Protein AF-0000000074520013 (afdb_homodimer)

pLDDT: mean 90.18, std 9.78, range [53.97, 98.38]

Sequence (252 aa):
MEDANRTVEGFNPLCGDRITLYVKIDDAGVIRDVSFQGSGCAISTASASLMTEIVRNMHESEAHALFETFHRIATGKDDAVNLEELGKLAVLAGVRAYPARVKCATLAWHSLEAALENQETTVTTEMEDANRTVEGFNPLCGDRITLYVKIDDAGVIRDVSFQGSGCAISTASASLMTEIVRNMHESEAHALFETFHRIATGKDDAVNLEELGKLAVLAGVRAYPARVKCATLAWHSLEAALE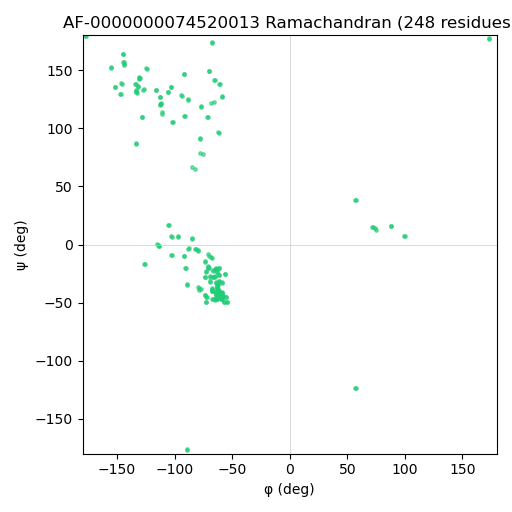NQETTVTTE

InterPro domains:
  IPR002871 NIF system FeS cluster assembly, NifU, N-terminal [PF01592] (2-104)
  IPR002871 NIF system FeS cluster assembly, NifU, N-terminal [PTHR10093] (10-121)
  IPR002871 NIF system FeS cluster assembly, NifU, N-terminal [cd06664] (1-115)

Radius of gyration: 18.59 Å; Cα contacts (8 Å, |Δi|>4): 514; chains: 2; bounding box: 35×60×43 Å

Structure (mmCIF, N/CA/C/O backbone):
data_AF-0000000074520013-model_v1
#
loop_
_entity.id
_entity.type
_entity.pdbx_description
1 polymer 'NifU family protein'
#
loop_
_atom_site.group_PDB
_atom_site.id
_atom_site.type_symbol
_atom_site.label_atom_id
_atom_site.label_alt_id
_atom_site.label_comp_id
_atom_site.label_asym_id
_atom_site.label_entity_id
_atom_site.label_seq_id
_atom_site.pdbx_PDB_ins_code
_atom_site.Cartn_x
_atom_site.Cartn_y
_atom_site.Cartn_z
_atom_site.occupancy
_atom_site.B_iso_or_equiv
_atom_site.auth_seq_id
_atom_site.auth_comp_id
_atom_site.auth_asym_id
_atom_site.auth_atom_id
_atom_site.pdbx_PDB_model_num
ATOM 1 N N . MET A 1 1 ? 10.148 -19.016 7.367 1 84.56 1 MET A N 1
ATOM 2 C CA . MET A 1 1 ? 9.391 -20.156 6.871 1 84.56 1 MET A CA 1
ATOM 3 C C . MET A 1 1 ? 10.305 -21.359 6.652 1 84.56 1 MET A C 1
ATOM 5 O O . MET A 1 1 ? 10.969 -21.469 5.617 1 84.56 1 MET A O 1
ATOM 9 N N . GLU A 1 2 ? 10.352 -22.172 7.547 1 86.94 2 GLU A N 1
ATOM 10 C CA . GLU A 1 2 ? 11.312 -23.281 7.559 1 86.94 2 GLU A CA 1
ATOM 11 C C . GLU A 1 2 ? 10.945 -24.344 6.527 1 86.94 2 GLU A C 1
ATOM 13 O O . GLU A 1 2 ? 11.82 -25.031 6.012 1 86.94 2 GLU A O 1
ATOM 18 N N . ASP A 1 3 ? 9.805 -24.516 6.062 1 93 3 ASP A N 1
ATOM 19 C CA . ASP A 1 3 ? 9.375 -25.594 5.18 1 93 3 ASP A CA 1
ATOM 20 C C . ASP A 1 3 ? 9.195 -25.094 3.748 1 93 3 ASP A C 1
ATOM 22 O O . ASP A 1 3 ? 8.578 -25.766 2.924 1 93 3 ASP A O 1
ATOM 26 N N . ALA A 1 4 ? 9.75 -23.953 3.461 1 94.31 4 ALA A N 1
ATOM 27 C CA . ALA A 1 4 ? 9.703 -23.469 2.088 1 94.31 4 ALA A CA 1
ATOM 28 C C . ALA A 1 4 ? 10.5 -24.375 1.153 1 94.31 4 ALA A C 1
ATOM 30 O O . ALA A 1 4 ? 11.57 -24.859 1.511 1 94.31 4 ALA A O 1
ATOM 31 N N . ASN A 1 5 ? 9.984 -24.594 -0.095 1 96.12 5 ASN A N 1
ATOM 32 C CA . ASN A 1 5 ? 10.742 -25.391 -1.052 1 96.12 5 ASN A CA 1
ATOM 33 C C . ASN A 1 5 ? 11.211 -24.562 -2.234 1 96.12 5 ASN A C 1
ATOM 35 O O . ASN A 1 5 ? 11.875 -25.062 -3.139 1 96.12 5 ASN A O 1
ATOM 39 N N . ARG A 1 6 ? 10.859 -23.312 -2.248 1 95.25 6 ARG A N 1
ATOM 40 C CA . ARG A 1 6 ? 11.367 -22.328 -3.193 1 95.25 6 ARG A CA 1
ATOM 41 C C . ARG A 1 6 ? 11.773 -21.047 -2.479 1 95.25 6 ARG A C 1
ATOM 43 O O . ARG A 1 6 ? 11.078 -20.578 -1.57 1 95.25 6 ARG A O 1
ATOM 50 N N . THR A 1 7 ? 12.945 -20.562 -2.816 1 95.31 7 THR A N 1
ATOM 51 C CA . THR A 1 7 ? 13.414 -19.281 -2.295 1 95.31 7 THR A CA 1
ATOM 52 C C . THR A 1 7 ? 13.992 -18.422 -3.416 1 95.31 7 THR A C 1
ATOM 54 O O . THR A 1 7 ? 14.789 -18.906 -4.227 1 95.31 7 THR A O 1
ATOM 57 N N . VAL A 1 8 ? 13.539 -17.203 -3.443 1 96 8 VAL A N 1
ATOM 58 C CA . VAL A 1 8 ? 13.977 -16.281 -4.492 1 96 8 VAL A CA 1
ATOM 59 C C . VAL A 1 8 ? 14.344 -14.938 -3.877 1 96 8 VAL A C 1
ATOM 61 O O . VAL A 1 8 ? 13.648 -14.438 -2.988 1 96 8 VAL A O 1
ATOM 64 N N . GLU A 1 9 ? 15.43 -14.375 -4.344 1 95.62 9 GLU A N 1
ATOM 65 C CA . GLU A 1 9 ? 15.805 -13.008 -3.988 1 95.62 9 GLU A CA 1
ATOM 66 C C . GLU A 1 9 ? 15.492 -12.039 -5.121 1 95.62 9 GLU A C 1
ATOM 68 O O . GLU A 1 9 ? 15.695 -12.352 -6.293 1 95.62 9 GLU A O 1
ATOM 73 N N . GLY A 1 10 ? 14.922 -10.938 -4.715 1 95.75 10 GLY A N 1
ATOM 74 C CA . GLY A 1 10 ? 14.617 -9.875 -5.66 1 95.75 10 GLY A CA 1
ATOM 75 C C . GLY A 1 10 ? 15.227 -8.539 -5.27 1 95.75 10 GLY A C 1
ATOM 76 O O . GLY A 1 10 ? 15.422 -8.266 -4.086 1 95.75 10 GLY A O 1
ATOM 77 N N . PHE A 1 11 ? 15.492 -7.793 -6.316 1 96.31 11 PHE A N 1
ATOM 78 C CA . PHE A 1 11 ? 16.109 -6.488 -6.117 1 96.31 11 PHE A CA 1
ATOM 79 C C . PHE A 1 11 ? 15.617 -5.492 -7.164 1 96.31 11 PHE A C 1
ATOM 81 O O . PHE A 1 11 ? 15.508 -5.832 -8.344 1 96.31 11 PHE A O 1
ATOM 88 N N . ASN A 1 12 ? 15.164 -4.309 -6.719 1 95.06 12 ASN A N 1
ATOM 89 C CA . ASN A 1 12 ? 14.828 -3.182 -7.582 1 95.06 12 ASN A CA 1
ATOM 90 C C . ASN A 1 12 ? 15.938 -2.129 -7.582 1 95.06 12 ASN A C 1
ATOM 92 O O . ASN A 1 12 ? 16.062 -1.355 -6.629 1 95.06 12 ASN A O 1
ATOM 96 N N . PRO A 1 13 ? 16.672 -2.064 -8.594 1 92.25 13 PRO A N 1
ATOM 97 C CA . PRO A 1 13 ? 17.812 -1.141 -8.594 1 92.25 13 PRO A CA 1
ATOM 98 C C . PRO A 1 13 ? 17.375 0.324 -8.633 1 92.25 13 PRO A C 1
ATOM 100 O O . PRO A 1 13 ? 18.141 1.207 -8.234 1 92.25 13 PRO A O 1
ATOM 103 N N . LEU A 1 14 ? 16.266 0.615 -9.172 1 89.31 14 LEU A N 1
ATOM 104 C CA . LEU A 1 14 ? 15.789 1.987 -9.297 1 89.31 14 LEU A CA 1
ATOM 105 C C . LEU A 1 14 ? 15.57 2.619 -7.93 1 89.31 14 LEU A C 1
ATOM 107 O O . LEU A 1 14 ? 15.906 3.787 -7.719 1 89.31 14 LEU A O 1
ATOM 111 N N . CYS A 1 15 ? 15.133 1.946 -6.992 1 89.94 15 CYS A N 1
ATOM 112 C CA . CYS A 1 15 ? 14.781 2.555 -5.715 1 89.94 15 CYS A CA 1
ATOM 113 C C . CYS A 1 15 ? 15.492 1.854 -4.562 1 89.94 15 CYS A C 1
ATOM 115 O O . CYS A 1 15 ? 15.531 2.371 -3.443 1 89.94 15 CYS A O 1
ATOM 117 N N . GLY A 1 16 ? 16.016 0.654 -4.812 1 93 16 GLY A N 1
ATOM 118 C CA . GLY A 1 16 ? 16.797 -0.024 -3.789 1 93 16 GLY A CA 1
ATOM 119 C C . GLY A 1 16 ? 16 -1.076 -3.037 1 93 16 GLY A C 1
ATOM 120 O O . GLY A 1 16 ? 16.516 -1.691 -2.098 1 93 16 GLY A O 1
ATOM 121 N N . ASP A 1 17 ? 14.797 -1.414 -3.387 1 95.88 17 ASP A N 1
ATOM 122 C CA . ASP A 1 17 ? 14 -2.449 -2.738 1 95.88 17 ASP A CA 1
ATOM 123 C C . ASP A 1 17 ? 14.688 -3.811 -2.834 1 95.88 17 ASP A C 1
ATOM 125 O O . ASP A 1 17 ? 15.25 -4.156 -3.875 1 95.88 17 ASP A O 1
ATOM 129 N N . ARG A 1 18 ? 14.617 -4.48 -1.725 1 97.06 18 ARG A N 1
ATOM 130 C CA . ARG A 1 18 ? 15.094 -5.859 -1.662 1 97.06 18 ARG A CA 1
ATOM 131 C C . ARG A 1 18 ? 14.047 -6.766 -1.016 1 97.06 18 ARG A C 1
ATOM 133 O O . ARG A 1 18 ? 13.398 -6.375 -0.045 1 97.06 18 ARG A O 1
ATOM 140 N N . ILE A 1 19 ? 13.969 -8 -1.553 1 96.94 19 ILE A N 1
ATOM 141 C CA . ILE A 1 19 ? 13.016 -8.945 -0.992 1 96.94 19 ILE A CA 1
ATOM 142 C C . ILE A 1 19 ? 13.586 -10.359 -1.069 1 96.94 19 ILE A C 1
ATOM 144 O O . ILE A 1 19 ? 14.297 -10.703 -2.016 1 96.94 19 ILE A O 1
ATOM 148 N N . THR A 1 20 ? 13.391 -11.055 -0.065 1 96.94 20 THR A N 1
ATOM 149 C CA . THR A 1 20 ? 13.539 -12.5 -0.11 1 96.94 20 THR A CA 1
ATOM 150 C C . THR A 1 20 ? 12.188 -13.188 0.047 1 96.94 20 THR A C 1
ATOM 152 O O . THR A 1 20 ? 11.5 -13.008 1.058 1 96.94 20 THR A O 1
ATOM 155 N N . LEU A 1 21 ? 11.852 -13.961 -0.941 1 97.19 21 LEU A N 1
ATOM 156 C CA . LEU A 1 21 ? 10.562 -14.656 -0.952 1 97.19 21 LEU A CA 1
ATOM 157 C C . LEU A 1 21 ? 10.742 -16.141 -0.645 1 97.19 21 LEU A C 1
ATOM 159 O O . LEU A 1 21 ? 11.641 -16.781 -1.185 1 97.19 21 LEU A O 1
ATOM 163 N N . TYR A 1 22 ? 9.938 -16.594 0.27 1 97.19 22 TYR A N 1
ATOM 164 C CA . TYR A 1 22 ? 9.859 -18.016 0.613 1 97.19 22 TYR A CA 1
ATOM 165 C C . TYR A 1 22 ? 8.516 -18.609 0.21 1 97.19 22 TYR A C 1
ATOM 167 O O . TYR A 1 22 ? 7.461 -18.078 0.596 1 97.19 22 TYR A O 1
ATOM 175 N N . VAL A 1 23 ? 8.562 -19.719 -0.563 1 97.69 23 VAL A N 1
ATOM 176 C CA . VAL A 1 23 ? 7.324 -20.281 -1.069 1 97.69 23 VAL A CA 1
ATOM 177 C C . VAL A 1 23 ? 7.305 -21.797 -0.808 1 97.69 23 VAL A C 1
ATOM 179 O O . VAL A 1 23 ? 8.32 -22.469 -0.985 1 97.69 23 VAL A O 1
ATOM 182 N N . LYS A 1 24 ? 6.211 -22.203 -0.359 1 97.94 24 LYS A N 1
ATOM 183 C CA . LYS A 1 24 ? 5.941 -23.641 -0.26 1 97.94 24 LYS A CA 1
ATOM 184 C C . LYS A 1 24 ? 4.871 -24.062 -1.262 1 97.94 24 LYS A C 1
ATOM 186 O O . LYS A 1 24 ? 3.707 -23.688 -1.138 1 97.94 24 LYS A O 1
ATOM 191 N N . ILE A 1 25 ? 5.273 -24.859 -2.217 1 97 25 ILE A N 1
ATOM 192 C CA . ILE A 1 25 ? 4.359 -25.375 -3.232 1 97 25 ILE A CA 1
ATOM 193 C C . ILE A 1 25 ? 4.262 -26.906 -3.117 1 97 25 ILE A C 1
ATOM 195 O O . ILE A 1 25 ? 5.281 -27.578 -2.99 1 97 25 ILE A O 1
ATOM 199 N N . ASP A 1 26 ? 3.055 -27.406 -3.146 1 97.25 26 ASP A N 1
ATOM 200 C CA . ASP A 1 26 ? 2.916 -28.859 -3.025 1 97.25 26 ASP A CA 1
ATOM 201 C C . ASP A 1 26 ? 2.961 -29.531 -4.395 1 97.25 26 ASP A C 1
ATOM 203 O O . ASP A 1 26 ? 3.127 -28.859 -5.418 1 97.25 26 ASP A O 1
ATOM 207 N N . ASP A 1 27 ? 2.779 -30.828 -4.402 1 96.31 27 ASP A N 1
ATOM 208 C CA . ASP A 1 27 ? 2.967 -31.609 -5.621 1 96.31 27 ASP A CA 1
ATOM 209 C C . ASP A 1 27 ? 1.85 -31.344 -6.625 1 96.31 27 ASP A C 1
ATOM 211 O O . ASP A 1 27 ? 2.016 -31.578 -7.824 1 96.31 27 ASP A O 1
ATOM 215 N N . ALA A 1 28 ? 0.726 -30.797 -6.141 1 97.56 28 ALA A N 1
ATOM 216 C CA . ALA A 1 28 ? -0.411 -30.516 -7.012 1 97.56 28 ALA A CA 1
ATOM 217 C C . ALA A 1 28 ? -0.297 -29.125 -7.625 1 97.56 28 ALA A C 1
ATOM 219 O O . ALA A 1 28 ? -1.145 -28.719 -8.422 1 97.56 28 ALA A O 1
ATOM 220 N N . GLY A 1 29 ? 0.761 -28.359 -7.227 1 97.19 29 GLY A N 1
ATOM 221 C CA . GLY A 1 29 ? 0.96 -27.031 -7.766 1 97.19 29 GLY A CA 1
ATOM 222 C C . GLY A 1 29 ? 0.233 -25.953 -6.98 1 97.19 29 GLY A C 1
ATOM 223 O O . GLY A 1 29 ? 0.042 -24.844 -7.473 1 97.19 29 GLY A O 1
ATOM 224 N N . VAL A 1 30 ? -0.162 -26.375 -5.766 1 98.38 30 VAL A N 1
ATOM 225 C CA . VAL A 1 30 ? -0.865 -25.406 -4.918 1 98.38 30 VAL A CA 1
ATOM 226 C C . VAL A 1 30 ? 0.129 -24.719 -3.996 1 98.38 30 VAL A C 1
ATOM 228 O O . VAL A 1 30 ? 0.945 -25.375 -3.342 1 98.38 30 VAL A O 1
ATOM 231 N N . ILE A 1 31 ? 0.091 -23.391 -3.996 1 98.31 31 ILE A N 1
ATOM 232 C CA . ILE A 1 31 ? 0.887 -22.594 -3.062 1 98.31 31 ILE A CA 1
ATOM 233 C C . ILE A 1 31 ? 0.309 -22.719 -1.655 1 98.31 31 ILE A C 1
ATOM 235 O O . ILE A 1 31 ? -0.735 -22.141 -1.353 1 98.31 31 ILE A O 1
ATOM 239 N N . ARG A 1 32 ? 1.009 -23.375 -0.831 1 98.25 32 ARG A N 1
ATOM 240 C CA . ARG A 1 32 ? 0.471 -23.672 0.496 1 98.25 32 ARG A CA 1
ATOM 241 C C . ARG A 1 32 ? 0.808 -22.547 1.476 1 98.25 32 ARG A C 1
ATOM 243 O O . ARG A 1 32 ? 0.038 -22.266 2.398 1 98.25 32 ARG A O 1
ATOM 250 N N . ASP A 1 33 ? 1.94 -22.016 1.249 1 97.75 33 ASP A N 1
ATOM 251 C CA . ASP A 1 33 ? 2.381 -20.922 2.1 1 97.75 33 ASP A CA 1
ATOM 252 C C . ASP A 1 33 ? 3.389 -20.031 1.372 1 97.75 33 ASP A C 1
ATOM 254 O O . ASP A 1 33 ? 4.07 -20.484 0.45 1 97.75 33 ASP A O 1
ATOM 258 N N . VAL A 1 34 ? 3.414 -18.828 1.758 1 97.94 34 VAL A N 1
ATOM 259 C CA . VAL A 1 34 ? 4.32 -17.828 1.191 1 97.94 34 VAL A CA 1
ATOM 260 C C . VAL A 1 34 ? 4.633 -16.766 2.234 1 97.94 34 VAL A C 1
ATOM 262 O O . VAL A 1 34 ? 3.748 -16.344 2.98 1 97.94 34 VAL A O 1
ATOM 265 N N . SER A 1 35 ? 5.816 -16.391 2.352 1 97.56 35 SER A N 1
ATOM 266 C CA . SER A 1 35 ? 6.25 -15.305 3.229 1 97.56 35 SER A CA 1
ATOM 267 C C . SER A 1 35 ? 7.398 -14.516 2.611 1 97.56 35 SER A C 1
ATOM 269 O O . SER A 1 35 ? 7.973 -14.938 1.602 1 97.56 35 SER A O 1
ATOM 271 N N . PHE A 1 36 ? 7.602 -13.328 3.211 1 97.06 36 PHE A N 1
ATOM 272 C CA . PHE A 1 36 ? 8.703 -12.539 2.678 1 97.06 36 PHE A CA 1
ATOM 273 C C . PHE A 1 36 ? 9.422 -11.789 3.793 1 97.06 36 PHE A C 1
ATOM 275 O O . PHE A 1 36 ? 8.875 -11.609 4.883 1 97.06 36 PHE A O 1
ATOM 282 N N . GLN A 1 37 ? 10.703 -11.508 3.455 1 96 37 GLN A N 1
ATOM 283 C CA . GLN A 1 37 ? 11.539 -10.578 4.203 1 96 37 GLN A CA 1
ATOM 284 C C . GLN A 1 37 ? 12.219 -9.57 3.271 1 96 37 GLN A C 1
ATOM 286 O O . GLN A 1 37 ? 12.594 -9.914 2.148 1 96 37 GLN A O 1
ATOM 291 N N . GLY A 1 38 ? 12.297 -8.367 3.771 1 92.44 38 GLY A N 1
ATOM 292 C CA . GLY A 1 38 ? 12.969 -7.418 2.902 1 92.44 38 GLY A CA 1
ATOM 293 C C . GLY A 1 38 ? 12.906 -5.992 3.416 1 92.44 38 GLY A C 1
ATOM 294 O O . GLY A 1 38 ? 12.469 -5.754 4.543 1 92.44 38 GLY A O 1
ATOM 295 N N . SER A 1 39 ? 13.562 -5.219 2.629 1 91.69 39 SER A N 1
ATOM 296 C CA . SER A 1 39 ? 13.555 -3.775 2.857 1 91.69 39 SER A CA 1
ATOM 297 C C . SER A 1 39 ? 13.164 -3.02 1.594 1 91.69 39 SER A C 1
ATOM 299 O O . SER A 1 39 ? 13.539 -3.408 0.487 1 91.69 39 SER A O 1
ATOM 301 N N . GLY A 1 40 ? 12.273 -2.092 1.766 1 90.44 40 GLY A N 1
ATOM 302 C CA . GLY A 1 40 ? 11.844 -1.295 0.627 1 90.44 40 GLY A CA 1
ATOM 303 C C . GLY A 1 40 ? 10.859 -0.204 1.002 1 90.44 40 GLY A C 1
ATOM 304 O O . GLY A 1 40 ? 10.547 -0.021 2.18 1 90.44 40 GLY A O 1
ATOM 305 N N . CYS A 1 41 ? 10.5 0.491 0.018 1 90.69 41 CYS A N 1
ATOM 306 C CA . CYS A 1 41 ? 9.531 1.56 0.24 1 90.69 41 CYS A CA 1
ATOM 307 C C . CYS A 1 41 ? 8.172 0.992 0.625 1 90.69 41 CYS A C 1
ATOM 309 O O . CYS A 1 41 ? 7.977 -0.225 0.625 1 90.69 41 CYS A O 1
ATOM 311 N N . ALA A 1 42 ? 7.223 1.813 0.978 1 91.62 42 ALA A N 1
ATOM 312 C CA . ALA A 1 42 ? 5.902 1.422 1.462 1 91.62 42 ALA A CA 1
ATOM 313 C C . ALA A 1 42 ? 5.137 0.644 0.396 1 91.62 42 ALA A C 1
ATOM 315 O O . ALA A 1 42 ? 4.418 -0.31 0.709 1 91.62 42 ALA A O 1
ATOM 316 N N . ILE A 1 43 ? 5.344 0.965 -0.85 1 93.12 43 ILE A N 1
ATOM 317 C CA . ILE A 1 43 ? 4.602 0.349 -1.945 1 93.12 43 ILE A CA 1
ATOM 318 C C . ILE A 1 43 ? 5.074 -1.09 -2.141 1 93.12 43 ILE A C 1
ATOM 320 O O . ILE A 1 43 ? 4.258 -2.01 -2.229 1 93.12 43 ILE A O 1
ATOM 324 N N . SER A 1 44 ? 6.391 -1.255 -2.223 1 95.25 44 SER A N 1
ATOM 325 C CA . SER A 1 44 ? 6.938 -2.596 -2.402 1 95.25 44 SER A CA 1
ATOM 326 C C . SER A 1 44 ? 6.52 -3.52 -1.261 1 95.25 44 SER A C 1
ATOM 328 O O . SER A 1 44 ? 6.125 -4.664 -1.493 1 95.25 44 SER A O 1
ATOM 330 N N . THR A 1 45 ? 6.547 -3.006 -0.058 1 94.94 45 THR A N 1
ATOM 331 C CA . THR A 1 45 ? 6.184 -3.795 1.115 1 94.94 45 THR A CA 1
ATOM 332 C C . THR A 1 45 ? 4.703 -4.152 1.091 1 94.94 45 THR A C 1
ATOM 334 O O . THR A 1 45 ? 4.332 -5.301 1.345 1 94.94 45 THR A O 1
ATOM 337 N N . ALA A 1 46 ? 3.912 -3.172 0.814 1 94.06 46 ALA A N 1
ATOM 338 C CA . ALA A 1 46 ? 2.473 -3.412 0.745 1 94.06 46 ALA A CA 1
ATOM 339 C C . ALA A 1 46 ? 2.139 -4.434 -0.337 1 94.06 46 ALA A C 1
ATOM 341 O O . ALA A 1 46 ? 1.332 -5.34 -0.115 1 94.06 46 ALA A O 1
ATOM 342 N N . SER A 1 47 ? 2.75 -4.293 -1.49 1 95.81 47 SER A N 1
ATOM 343 C CA . SER A 1 47 ? 2.523 -5.215 -2.598 1 95.81 47 SER A CA 1
ATOM 344 C C . SER A 1 47 ? 2.893 -6.645 -2.209 1 95.81 47 SER A C 1
ATOM 346 O O . SER A 1 47 ? 2.129 -7.578 -2.459 1 95.81 47 SER A O 1
ATOM 348 N N . ALA A 1 48 ? 4.008 -6.785 -1.575 1 96.81 48 ALA A N 1
ATOM 349 C CA . ALA A 1 48 ? 4.449 -8.102 -1.128 1 96.81 48 ALA A CA 1
ATOM 350 C C . ALA A 1 48 ? 3.469 -8.695 -0.122 1 96.81 48 ALA A C 1
ATOM 352 O O . ALA A 1 48 ? 3.119 -9.875 -0.211 1 96.81 48 ALA A O 1
ATOM 353 N N . SER A 1 49 ? 3.041 -7.855 0.769 1 95.94 49 SER A N 1
ATOM 354 C CA . SER A 1 49 ? 2.102 -8.312 1.787 1 95.94 49 SER A CA 1
ATOM 355 C C . SER A 1 49 ? 0.791 -8.773 1.161 1 95.94 49 SER A C 1
ATOM 357 O O . SER A 1 49 ? 0.293 -9.859 1.48 1 95.94 49 SER A O 1
ATOM 359 N N . LEU A 1 50 ? 0.264 -8.008 0.286 1 94.56 50 LEU A N 1
ATOM 360 C CA . LEU A 1 50 ? -0.977 -8.375 -0.388 1 94.56 50 LEU A CA 1
ATOM 361 C C . LEU A 1 50 ? -0.792 -9.641 -1.216 1 94.56 50 LEU A C 1
ATOM 363 O O . LEU A 1 50 ? -1.647 -10.531 -1.197 1 94.56 50 LEU A O 1
ATOM 367 N N . MET A 1 51 ? 0.276 -9.703 -1.887 1 96.81 51 MET A N 1
ATOM 368 C CA . MET A 1 51 ? 0.561 -10.867 -2.715 1 96.81 51 MET A CA 1
ATOM 369 C C . MET A 1 51 ? 0.547 -12.148 -1.879 1 96.81 51 MET A C 1
ATOM 371 O O . MET A 1 51 ? -0.118 -13.117 -2.236 1 96.81 51 MET A O 1
ATOM 375 N N . THR A 1 52 ? 1.247 -12.125 -0.766 1 97 52 THR A N 1
ATOM 376 C CA . THR A 1 52 ? 1.35 -13.32 0.059 1 97 52 THR A CA 1
ATOM 377 C C . THR A 1 52 ? -0.022 -13.734 0.588 1 97 52 THR A C 1
ATOM 379 O O . THR A 1 52 ? -0.32 -14.922 0.696 1 97 52 THR A O 1
ATOM 382 N N . GLU A 1 53 ? -0.81 -12.742 0.893 1 94.12 53 GLU A N 1
ATOM 383 C CA . GLU A 1 53 ? -2.16 -13.023 1.375 1 94.12 53 GLU A CA 1
ATOM 384 C C . GLU A 1 53 ? -3.023 -13.633 0.275 1 94.12 53 GLU A C 1
ATOM 386 O O . GLU A 1 53 ? -3.758 -14.594 0.517 1 94.12 53 GLU A O 1
ATOM 391 N N . ILE A 1 54 ? -2.916 -13.18 -0.868 1 95 54 ILE A N 1
ATOM 392 C CA . ILE A 1 54 ? -3.818 -13.5 -1.967 1 95 54 ILE A CA 1
ATOM 393 C C . ILE A 1 54 ? -3.463 -14.867 -2.545 1 95 54 ILE A C 1
ATOM 395 O O . ILE A 1 54 ? -4.348 -15.664 -2.869 1 95 54 ILE A O 1
ATOM 399 N N . VAL A 1 55 ? -2.234 -15.156 -2.604 1 97.38 55 VAL A N 1
ATOM 400 C CA . VAL A 1 55 ? -1.842 -16.297 -3.422 1 97.38 55 VAL A CA 1
ATOM 401 C C . VAL A 1 55 ? -1.806 -17.562 -2.561 1 97.38 55 VAL A C 1
ATOM 403 O O . VAL A 1 55 ? -1.632 -18.672 -3.078 1 97.38 55 VAL A O 1
ATOM 406 N N . ARG A 1 56 ? -1.925 -17.391 -1.28 1 96.94 56 ARG A N 1
ATOM 407 C CA . ARG A 1 56 ? -1.961 -18.578 -0.413 1 96.94 56 ARG A CA 1
ATOM 408 C C . ARG A 1 56 ? -3.115 -19.5 -0.788 1 96.94 56 ARG A C 1
ATOM 410 O O . ARG A 1 56 ? -4.25 -19.047 -0.948 1 96.94 56 ARG A O 1
ATOM 417 N N . ASN A 1 57 ? -2.844 -20.734 -1.003 1 97.88 57 ASN A N 1
ATOM 418 C CA . ASN A 1 57 ? -3.768 -21.812 -1.336 1 97.88 57 ASN A CA 1
ATOM 419 C C . ASN A 1 57 ? -4.25 -21.719 -2.779 1 97.88 57 ASN A C 1
ATOM 421 O O . ASN A 1 57 ? -5.219 -22.375 -3.162 1 97.88 57 ASN A O 1
ATOM 425 N N . MET A 1 58 ? -3.623 -20.906 -3.559 1 97.5 58 MET A N 1
ATOM 426 C CA . MET A 1 58 ? -3.916 -20.766 -4.984 1 97.5 58 MET A CA 1
ATOM 427 C C . MET A 1 58 ? -3.043 -21.703 -5.812 1 97.5 58 MET A C 1
ATOM 429 O O . MET A 1 58 ? -1.896 -21.969 -5.449 1 97.5 58 MET A O 1
ATOM 433 N N . HIS A 1 59 ? -3.586 -22.141 -6.816 1 98.25 59 HIS A N 1
ATOM 434 C CA . HIS A 1 59 ? -2.758 -22.891 -7.758 1 98.25 59 HIS A CA 1
ATOM 435 C C . HIS A 1 59 ? -1.775 -21.969 -8.477 1 98.25 59 HIS A C 1
ATOM 437 O O . HIS A 1 59 ? -2.1 -20.812 -8.773 1 98.25 59 HIS A O 1
ATOM 443 N N . GLU A 1 60 ? -0.654 -22.516 -8.812 1 97.44 60 GLU A N 1
ATOM 444 C CA . GLU A 1 60 ? 0.396 -21.703 -9.422 1 97.44 60 GLU A CA 1
ATOM 445 C C . GLU A 1 60 ? -0.076 -21.094 -10.742 1 97.44 60 GLU A C 1
ATOM 447 O O . GLU A 1 60 ? 0.333 -19.984 -11.102 1 97.44 60 GLU A O 1
ATOM 452 N N . SER A 1 61 ? -0.963 -21.812 -11.461 1 97.38 61 SER A N 1
ATOM 453 C CA . SER A 1 61 ? -1.473 -21.281 -12.719 1 97.38 61 SER A CA 1
ATOM 454 C C . SER A 1 61 ? -2.359 -20.062 -12.484 1 97.38 61 SER A C 1
ATOM 456 O O . SER A 1 61 ? -2.326 -19.109 -13.258 1 97.38 61 SER A O 1
ATOM 458 N N . GLU A 1 62 ? -3.131 -20.078 -11.453 1 96.69 62 GLU A N 1
ATOM 459 C CA . GLU A 1 62 ? -3.965 -18.938 -11.094 1 96.69 62 GLU A CA 1
ATOM 460 C C . GLU A 1 62 ? -3.115 -17.75 -10.656 1 96.69 62 GLU A C 1
ATOM 462 O O . GLU A 1 62 ? -3.41 -16.609 -11.008 1 96.69 62 GLU A O 1
ATOM 467 N N . ALA A 1 63 ? -2.082 -18.109 -9.922 1 97.12 63 ALA A N 1
ATOM 468 C CA . ALA A 1 63 ? -1.168 -17.062 -9.477 1 97.12 63 ALA A CA 1
ATOM 469 C C . ALA A 1 63 ? -0.48 -16.391 -10.664 1 97.12 63 ALA A C 1
ATOM 471 O O . ALA A 1 63 ? -0.35 -15.164 -10.703 1 97.12 63 ALA A O 1
ATOM 472 N N . HIS A 1 64 ? -0.084 -17.188 -11.586 1 96.25 64 HIS A N 1
ATOM 473 C CA . HIS A 1 64 ? 0.527 -16.672 -12.805 1 96.25 64 HIS A CA 1
ATOM 474 C C . HIS A 1 64 ? -0.43 -15.75 -13.555 1 96.25 64 HIS A C 1
ATOM 476 O O . HIS A 1 64 ? -0.041 -14.664 -13.984 1 96.25 64 HIS A O 1
ATOM 482 N N . ALA A 1 65 ? -1.633 -16.156 -13.688 1 94.69 65 ALA A N 1
ATOM 483 C CA . ALA A 1 65 ? -2.639 -15.367 -14.391 1 94.69 65 ALA A CA 1
ATOM 484 C C . ALA A 1 65 ? -2.893 -14.047 -13.672 1 94.69 65 ALA A C 1
ATOM 486 O O . ALA A 1 65 ? -3.037 -13 -14.312 1 94.69 65 ALA A O 1
ATOM 487 N N . LEU A 1 66 ? -2.938 -14.125 -12.406 1 93.88 66 LEU A N 1
ATOM 488 C CA . LEU A 1 66 ? -3.15 -12.922 -11.609 1 93.88 66 LEU A CA 1
ATOM 489 C C . LEU A 1 66 ? -1.979 -11.953 -11.766 1 93.88 66 LEU A C 1
ATOM 491 O O . LEU A 1 66 ? -2.178 -10.75 -11.914 1 93.88 66 LEU A O 1
ATOM 495 N N . PHE A 1 67 ? -0.761 -12.5 -11.797 1 94.44 67 PHE A N 1
ATOM 496 C CA . PHE A 1 67 ? 0.417 -11.68 -12.039 1 94.44 67 PHE A CA 1
ATOM 497 C C . PHE A 1 67 ? 0.313 -10.969 -13.383 1 94.44 67 PHE A C 1
ATOM 499 O O . PHE A 1 67 ? 0.561 -9.766 -13.477 1 94.44 67 PHE A O 1
ATOM 506 N N . GLU A 1 68 ? -0.037 -11.672 -14.352 1 93.19 68 GLU A N 1
ATOM 507 C CA . GLU A 1 68 ? -0.132 -11.094 -15.688 1 93.19 68 GLU A CA 1
ATOM 508 C C . GLU A 1 68 ? -1.148 -9.953 -15.727 1 93.19 68 GLU A C 1
ATOM 510 O O . GLU A 1 68 ? -0.895 -8.914 -16.328 1 93.19 68 GLU A O 1
ATOM 515 N N . THR A 1 69 ? -2.232 -10.148 -15.109 1 91.19 69 THR A N 1
ATOM 516 C CA . THR A 1 69 ? -3.275 -9.125 -15.062 1 91.19 69 THR A CA 1
ATOM 517 C C . THR A 1 69 ? -2.791 -7.887 -14.312 1 91.19 69 THR A C 1
ATOM 519 O O . THR A 1 69 ? -2.896 -6.77 -14.82 1 91.19 69 THR A O 1
ATOM 522 N N . PHE A 1 70 ? -2.217 -8.117 -13.18 1 92.12 70 PHE A N 1
ATOM 523 C CA . PH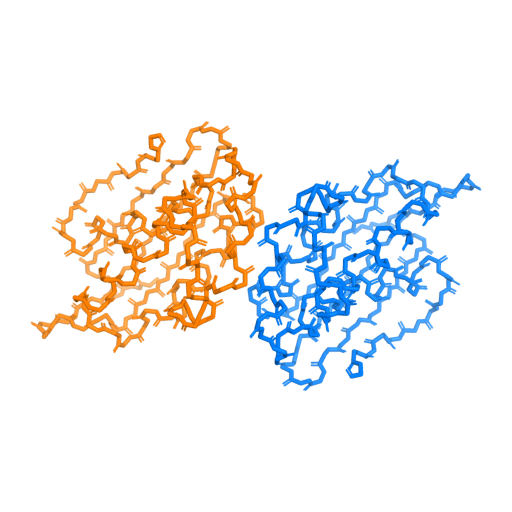E A 1 70 ? -1.733 -7 -12.375 1 92.12 70 PHE A CA 1
ATOM 524 C C . PHE A 1 70 ? -0.628 -6.242 -13.102 1 92.12 70 PHE A C 1
ATOM 526 O O . PHE A 1 70 ? -0.619 -5.012 -13.117 1 92.12 70 PHE A O 1
ATOM 533 N N . HIS A 1 71 ? 0.261 -7.016 -13.625 1 92.56 71 HIS A N 1
ATOM 534 C CA . HIS A 1 71 ? 1.387 -6.422 -14.336 1 92.56 71 HIS A CA 1
ATOM 535 C C . HIS A 1 71 ? 0.908 -5.555 -15.492 1 92.56 71 HIS A C 1
ATOM 537 O O . HIS A 1 71 ? 1.414 -4.449 -15.703 1 92.56 71 HIS A O 1
ATOM 543 N N . ARG A 1 72 ? -0.037 -6.031 -16.188 1 90.81 72 ARG A N 1
ATOM 544 C CA . ARG A 1 72 ? -0.604 -5.285 -17.312 1 90.81 72 ARG A CA 1
ATOM 545 C C . ARG A 1 72 ? -1.226 -3.977 -16.828 1 90.81 72 ARG A C 1
ATOM 547 O O . ARG A 1 72 ? -1.013 -2.926 -17.438 1 90.81 72 ARG A O 1
ATOM 554 N N . ILE A 1 73 ? -1.862 -4.023 -15.82 1 87.25 73 ILE A N 1
ATOM 555 C CA . ILE A 1 73 ? -2.551 -2.846 -15.297 1 87.25 73 ILE A CA 1
ATOM 556 C C . ILE A 1 73 ? -1.53 -1.856 -14.742 1 87.25 73 ILE A C 1
ATOM 558 O O . ILE A 1 73 ? -1.572 -0.665 -15.055 1 87.25 73 ILE A O 1
ATOM 562 N N . ALA A 1 74 ? -0.585 -2.381 -13.984 1 88.62 74 ALA A N 1
ATOM 563 C CA . ALA A 1 74 ? 0.407 -1.536 -13.328 1 88.62 74 ALA A CA 1
ATOM 564 C C . ALA A 1 74 ? 1.287 -0.824 -14.352 1 88.62 74 ALA A C 1
ATOM 566 O O . ALA A 1 74 ? 1.706 0.315 -14.133 1 88.62 74 ALA A O 1
ATOM 567 N N . THR A 1 75 ? 1.407 -1.443 -15.453 1 88.81 75 THR A N 1
ATOM 568 C CA . THR A 1 75 ? 2.311 -0.88 -16.453 1 88.81 75 THR A CA 1
ATOM 569 C C . THR A 1 75 ? 1.536 -0.054 -17.469 1 88.81 75 THR A C 1
ATOM 571 O O . THR A 1 75 ? 2.121 0.473 -18.422 1 88.81 75 THR A O 1
ATOM 574 N N . GLY A 1 76 ? 0.246 0.16 -17.266 1 78.88 76 GLY A N 1
ATOM 575 C CA . GLY A 1 76 ? -0.573 0.997 -18.125 1 78.88 76 GLY A CA 1
ATOM 576 C C . GLY A 1 76 ? -0.867 0.361 -19.469 1 78.88 76 GLY A C 1
ATOM 577 O O . GLY A 1 76 ? -1.208 1.055 -20.438 1 78.88 76 GLY A O 1
ATOM 578 N N . LYS A 1 77 ? -0.668 -0.824 -19.609 1 71.62 77 LYS A N 1
ATOM 579 C CA . LYS A 1 77 ? -0.912 -1.505 -20.875 1 71.62 77 LYS A CA 1
ATOM 580 C C . LYS A 1 77 ? -2.385 -1.874 -21.031 1 71.62 77 LYS A C 1
ATOM 582 O O . LYS A 1 77 ? -2.805 -2.354 -22.094 1 71.62 77 LYS A O 1
ATOM 587 N N . ASP A 1 78 ? -3.137 -1.591 -20 1 63.56 78 ASP A N 1
ATOM 588 C CA . ASP A 1 78 ? -4.574 -1.839 -20.047 1 63.56 78 ASP A CA 1
ATOM 589 C C . ASP A 1 78 ? -5.363 -0.595 -19.641 1 63.56 78 ASP A C 1
ATOM 591 O O . ASP A 1 78 ? -5.258 -0.131 -18.5 1 63.56 78 ASP A O 1
ATOM 595 N N . ASP A 1 79 ? -5.938 -0.113 -20.562 1 59.09 79 ASP A N 1
ATOM 596 C CA . ASP A 1 79 ? -6.742 1.08 -20.312 1 59.09 79 ASP A CA 1
ATOM 597 C C . ASP A 1 79 ? -8.078 0.717 -19.672 1 59.09 79 ASP A C 1
ATOM 599 O O . ASP A 1 79 ? -8.711 1.553 -19.031 1 59.09 79 ASP A O 1
ATOM 603 N N . ALA A 1 80 ? -8.531 -0.363 -20.203 1 57.78 80 ALA A N 1
ATOM 604 C CA . ALA A 1 80 ? -9.828 -0.828 -19.719 1 57.78 80 ALA A CA 1
ATOM 605 C C . ALA A 1 80 ? -9.688 -1.621 -18.422 1 57.78 80 ALA A C 1
ATOM 607 O O . ALA A 1 80 ? -9.734 -2.854 -18.438 1 57.78 80 ALA A O 1
ATOM 608 N N . VAL A 1 81 ? -9.242 -0.894 -17.391 1 61.06 81 VAL A N 1
ATOM 609 C CA . VAL A 1 81 ? -8.961 -1.532 -16.109 1 61.06 81 VAL A CA 1
ATOM 610 C C . VAL A 1 81 ? -10.234 -2.15 -15.539 1 61.06 81 VAL A C 1
ATOM 612 O O . VAL A 1 81 ? -11.203 -1.439 -15.25 1 61.06 81 VAL A O 1
ATOM 615 N N . ASN A 1 82 ? -10.391 -3.402 -15.781 1 68 82 ASN A N 1
ATOM 616 C CA . ASN A 1 82 ? -11.383 -4.047 -14.938 1 68 82 ASN A CA 1
ATOM 617 C C . ASN A 1 82 ? -10.836 -4.348 -13.547 1 68 82 ASN A C 1
ATOM 619 O O . ASN A 1 82 ? -10.211 -5.391 -13.328 1 68 82 ASN A O 1
ATOM 623 N N . LEU A 1 83 ? -11.031 -3.406 -12.68 1 72.94 83 LEU A N 1
ATOM 624 C CA . LEU A 1 83 ? -10.492 -3.467 -11.32 1 72.94 83 LEU A CA 1
ATOM 625 C C . LEU A 1 83 ? -11.047 -4.672 -10.57 1 72.94 83 LEU A C 1
ATOM 627 O O . LEU A 1 83 ? -10.398 -5.195 -9.656 1 72.94 83 LEU A O 1
ATOM 631 N N . GLU A 1 84 ? -12.102 -5.098 -11.078 1 74.25 84 GLU A N 1
ATOM 632 C CA . GLU A 1 84 ? -12.727 -6.246 -10.43 1 74.25 84 GLU A CA 1
ATOM 633 C C . GLU A 1 84 ? -11.859 -7.496 -10.57 1 74.25 84 GLU A C 1
ATOM 635 O O . GLU A 1 84 ? -11.844 -8.352 -9.68 1 74.25 84 GLU A O 1
ATOM 640 N N . GLU A 1 85 ? -11.117 -7.531 -11.594 1 77.94 85 GLU A N 1
ATOM 641 C CA . GLU A 1 85 ? -10.25 -8.68 -11.852 1 77.94 85 GLU A CA 1
ATOM 642 C C . GLU A 1 85 ? -9.094 -8.734 -10.859 1 77.94 85 GLU A C 1
ATOM 644 O O . GLU A 1 85 ? -8.539 -9.805 -10.602 1 77.94 85 GLU A O 1
ATOM 649 N N . LEU A 1 86 ? -8.82 -7.676 -10.266 1 84.81 86 LEU A N 1
ATOM 650 C CA . LEU A 1 86 ? -7.66 -7.574 -9.383 1 84.81 86 LEU A CA 1
ATOM 651 C C . LEU A 1 86 ? -8.031 -7.93 -7.953 1 84.81 86 LEU A C 1
ATOM 653 O O . LEU A 1 86 ? -7.156 -8.227 -7.133 1 84.81 86 LEU A O 1
ATOM 657 N N . GLY A 1 87 ? -9.305 -7.832 -7.711 1 84.06 87 GLY A N 1
ATOM 658 C CA . GLY A 1 87 ? -9.711 -8.016 -6.328 1 84.06 87 GLY A CA 1
ATOM 659 C C . GLY A 1 87 ? -9.031 -7.051 -5.375 1 84.06 87 GLY A C 1
ATOM 660 O O . GLY A 1 87 ? -9.031 -5.84 -5.605 1 84.06 87 GLY A O 1
ATOM 661 N N . LYS A 1 88 ? -8.359 -7.629 -4.383 1 84.19 88 LYS A N 1
ATOM 662 C CA . LYS A 1 88 ? -7.707 -6.844 -3.342 1 84.19 88 LYS A CA 1
ATOM 663 C C . LYS A 1 88 ? -6.547 -6.035 -3.912 1 84.19 88 LYS A C 1
ATOM 665 O O . LYS A 1 88 ? -6.188 -4.988 -3.369 1 84.19 88 LYS A O 1
ATOM 670 N N . LEU A 1 89 ? -6.039 -6.473 -5.016 1 90.88 89 LEU A N 1
ATOM 671 C CA . LEU A 1 89 ? -4.895 -5.789 -5.605 1 90.88 89 LEU A CA 1
ATOM 672 C C . LEU A 1 89 ? -5.32 -4.465 -6.234 1 90.88 89 LEU A C 1
ATOM 674 O O . LEU A 1 89 ? -4.473 -3.627 -6.555 1 90.88 89 LEU A O 1
ATOM 678 N N . ALA A 1 90 ? -6.594 -4.312 -6.406 1 88 90 ALA A N 1
ATOM 679 C CA . ALA A 1 90 ? -7.113 -3.088 -7.004 1 88 90 ALA A CA 1
ATOM 680 C C . ALA A 1 90 ? -6.66 -1.86 -6.215 1 88 90 ALA A C 1
ATOM 682 O O . ALA A 1 90 ? -6.504 -0.775 -6.781 1 88 90 ALA A O 1
ATOM 683 N N . VAL A 1 91 ? -6.379 -2.055 -4.98 1 88.38 91 VAL A N 1
ATOM 684 C CA . VAL A 1 91 ? -5.969 -0.964 -4.105 1 88.38 91 VAL A CA 1
ATOM 685 C C . VAL A 1 91 ? -4.676 -0.339 -4.629 1 88.38 91 VAL A C 1
ATOM 687 O O . VAL A 1 91 ? -4.461 0.868 -4.488 1 88.38 91 VAL A O 1
ATOM 690 N N . LEU A 1 92 ? -3.852 -1.131 -5.375 1 91.25 92 LEU A N 1
ATOM 691 C CA . LEU A 1 92 ? -2.553 -0.663 -5.844 1 91.25 92 LEU A CA 1
ATOM 692 C C . LEU A 1 92 ? -2.611 -0.288 -7.32 1 91.25 92 LEU A C 1
ATOM 694 O O . LEU A 1 92 ? -1.583 0.017 -7.93 1 91.25 92 LEU A O 1
ATOM 698 N N . ALA A 1 93 ? -3.795 -0.299 -7.887 1 87.12 93 ALA A N 1
ATOM 699 C CA . ALA A 1 93 ? -3.934 -0.065 -9.32 1 87.12 93 ALA A CA 1
ATOM 700 C C . ALA A 1 93 ? -3.5 1.351 -9.688 1 87.12 93 ALA A C 1
ATOM 702 O O . ALA A 1 93 ? -3.084 1.604 -10.82 1 87.12 93 ALA A O 1
ATOM 703 N N . GLY A 1 94 ? -3.486 2.236 -8.789 1 87.19 94 GLY A N 1
ATOM 704 C CA . GLY A 1 94 ? -3.105 3.617 -9.039 1 87.19 94 GLY A CA 1
ATOM 705 C C . GLY A 1 94 ? -1.623 3.787 -9.312 1 87.19 94 GLY A C 1
ATOM 706 O O . GLY A 1 94 ? -1.191 4.836 -9.797 1 87.19 94 GLY A O 1
ATOM 707 N N . VAL A 1 95 ? -0.853 2.771 -9.141 1 90.25 95 VAL A N 1
ATOM 708 C CA . VAL A 1 95 ? 0.589 2.84 -9.352 1 90.25 95 VAL A CA 1
ATOM 709 C C . VAL A 1 95 ? 0.886 3.129 -10.82 1 90.25 95 VAL A C 1
ATOM 711 O O . VAL A 1 95 ? 1.932 3.693 -11.148 1 90.25 95 VAL A O 1
ATOM 714 N N . ARG A 1 96 ? -0.092 2.855 -11.633 1 86.56 96 ARG A N 1
ATOM 715 C CA . ARG A 1 96 ? 0.075 3.053 -13.062 1 86.56 96 ARG A CA 1
ATOM 716 C C . ARG A 1 96 ? 0.302 4.523 -13.391 1 86.56 96 ARG A C 1
ATOM 718 O O . ARG A 1 96 ? 0.853 4.855 -14.445 1 86.56 96 ARG A O 1
ATOM 725 N N . ALA A 1 97 ? -0.138 5.367 -12.547 1 83.69 97 ALA A N 1
ATOM 726 C CA . ALA A 1 97 ? 0.006 6.805 -12.758 1 83.69 97 ALA A CA 1
ATOM 727 C C . ALA A 1 97 ? 1.409 7.277 -12.383 1 83.69 97 ALA A C 1
ATOM 729 O O . ALA A 1 97 ? 1.785 8.414 -12.672 1 83.69 97 ALA A O 1
ATOM 730 N N . TYR A 1 98 ? 2.207 6.359 -11.852 1 84.25 98 TYR A N 1
ATOM 731 C CA . TYR A 1 98 ? 3.555 6.68 -11.391 1 84.25 98 TYR A CA 1
ATOM 732 C C . TYR A 1 98 ? 4.559 5.641 -11.883 1 84.25 98 TYR A C 1
ATOM 734 O O . TYR A 1 98 ? 4.973 4.762 -11.117 1 84.25 98 TYR A O 1
ATOM 742 N N . PRO A 1 99 ? 5.039 5.887 -13.039 1 87.38 99 PRO A N 1
ATOM 743 C CA . PRO A 1 99 ? 5.918 4.895 -13.664 1 87.38 99 PRO A CA 1
ATOM 744 C C . PRO A 1 99 ? 7.152 4.582 -12.82 1 87.38 99 PRO A C 1
ATOM 746 O O . PRO A 1 99 ? 7.605 3.436 -12.789 1 87.38 99 PRO A O 1
ATOM 749 N N . ALA A 1 100 ? 7.594 5.547 -12.141 1 86.88 100 ALA A N 1
ATOM 750 C CA . ALA A 1 100 ? 8.812 5.375 -11.352 1 86.88 100 ALA A CA 1
ATOM 751 C C . ALA A 1 100 ? 8.578 4.398 -10.195 1 86.88 100 ALA A C 1
ATOM 753 O O . ALA A 1 100 ? 9.539 3.92 -9.578 1 86.88 100 ALA A O 1
ATOM 754 N N . ARG A 1 101 ? 7.34 4.047 -9.93 1 90.25 101 ARG A N 1
ATOM 755 C CA . ARG A 1 101 ? 7.059 3.197 -8.773 1 90.25 101 ARG A CA 1
ATOM 756 C C . ARG A 1 101 ? 6.512 1.844 -9.211 1 90.25 101 ARG A C 1
ATOM 758 O O . ARG A 1 101 ? 6.23 0.982 -8.375 1 90.25 101 ARG A O 1
ATOM 765 N N . VAL A 1 102 ? 6.383 1.656 -10.469 1 93.56 102 VAL A N 1
ATOM 766 C CA . VAL A 1 102 ? 5.832 0.414 -10.992 1 93.56 102 VAL A CA 1
ATOM 767 C C . VAL A 1 102 ? 6.73 -0.758 -10.609 1 93.56 102 VAL A C 1
ATOM 769 O O . VAL A 1 102 ? 6.246 -1.818 -10.211 1 93.56 102 VAL A O 1
ATOM 772 N N . LYS A 1 103 ? 7.984 -0.563 -10.641 1 95.31 103 LYS A N 1
ATOM 773 C CA . LYS A 1 103 ? 8.898 -1.649 -10.305 1 95.31 103 LYS A CA 1
ATOM 774 C C . LYS A 1 103 ? 8.828 -1.992 -8.82 1 95.31 103 LYS A C 1
ATOM 776 O O . LYS A 1 103 ? 9 -3.15 -8.43 1 95.31 103 LYS A O 1
ATOM 781 N N . CYS A 1 104 ? 8.555 -0.998 -8.008 1 95.56 104 CYS A N 1
ATOM 782 C CA . CYS A 1 104 ? 8.312 -1.26 -6.594 1 95.56 104 CYS A CA 1
ATOM 783 C C . CYS A 1 104 ? 7.109 -2.176 -6.402 1 95.56 104 CYS A C 1
ATOM 785 O O . CYS A 1 104 ? 7.172 -3.135 -5.633 1 95.56 104 CYS A O 1
ATOM 787 N N . ALA A 1 105 ? 6.121 -1.911 -7.113 1 95.25 105 ALA A N 1
ATOM 788 C CA . ALA A 1 105 ? 4.863 -2.635 -6.957 1 95.25 105 ALA A CA 1
ATOM 789 C C . ALA A 1 105 ? 4.969 -4.047 -7.523 1 95.25 105 ALA A C 1
ATOM 791 O O . ALA A 1 105 ? 4.316 -4.973 -7.031 1 95.25 105 ALA A O 1
ATOM 792 N N . THR A 1 106 ? 5.824 -4.242 -8.508 1 96.38 106 THR A N 1
ATOM 793 C CA . THR A 1 106 ? 5.797 -5.508 -9.227 1 96.38 106 THR A CA 1
ATOM 794 C C . THR A 1 106 ? 6.938 -6.414 -8.773 1 96.38 106 THR A C 1
ATOM 796 O O . THR A 1 106 ? 6.949 -7.609 -9.078 1 96.38 106 THR A O 1
ATOM 799 N N . LEU A 1 107 ? 7.863 -5.969 -8 1 97.06 107 LEU A N 1
ATOM 800 C CA . LEU A 1 107 ? 9.039 -6.734 -7.598 1 97.06 107 LEU A CA 1
ATOM 801 C C . LEU A 1 107 ? 8.633 -8.062 -6.973 1 97.06 107 LEU A C 1
ATOM 803 O O . LEU A 1 107 ? 9.141 -9.117 -7.363 1 97.06 107 LEU A O 1
ATOM 807 N N . ALA A 1 108 ? 7.719 -8.039 -6.02 1 97 108 ALA A N 1
ATOM 808 C CA . ALA A 1 108 ? 7.316 -9.266 -5.328 1 97 108 ALA A CA 1
ATOM 809 C C . ALA A 1 108 ? 6.688 -10.266 -6.293 1 97 108 ALA A C 1
ATOM 811 O O . ALA A 1 108 ? 6.91 -11.469 -6.18 1 97 108 ALA A O 1
ATOM 812 N N . TRP A 1 109 ? 6.004 -9.789 -7.227 1 97.06 109 TRP A N 1
ATOM 813 C CA . TRP A 1 109 ? 5.309 -10.625 -8.195 1 97.06 109 TRP A CA 1
ATOM 814 C C . TRP A 1 109 ? 6.289 -11.25 -9.18 1 97.06 109 TRP A C 1
ATOM 816 O O . TRP A 1 109 ? 6.16 -12.43 -9.539 1 97.06 109 TRP A O 1
ATOM 826 N N . HIS A 1 110 ? 7.176 -10.461 -9.617 1 96.44 110 HIS A N 1
ATOM 827 C CA . HIS A 1 110 ? 8.234 -11.039 -10.438 1 96.44 110 HIS A CA 1
ATOM 828 C C . HIS A 1 110 ? 8.984 -12.133 -9.68 1 96.44 110 HIS A C 1
ATOM 830 O O . HIS A 1 110 ? 9.328 -13.164 -10.258 1 96.44 110 HIS A O 1
ATOM 836 N N . SER A 1 111 ? 9.297 -11.883 -8.477 1 96.94 111 SER A N 1
ATOM 837 C CA . SER A 1 111 ? 9.969 -12.875 -7.648 1 96.94 111 SER A CA 1
ATOM 838 C C . SER A 1 111 ? 9.133 -14.148 -7.512 1 96.94 111 SER A C 1
ATOM 840 O O . SER A 1 111 ? 9.664 -15.258 -7.574 1 96.94 111 SER A O 1
ATOM 842 N N . LEU A 1 112 ? 7.848 -13.953 -7.309 1 97.25 112 LEU A N 1
ATOM 843 C CA . LEU A 1 112 ? 6.953 -15.102 -7.238 1 97.25 112 LEU A CA 1
ATOM 844 C C . LEU A 1 112 ? 7 -15.914 -8.531 1 97.25 112 LEU A C 1
ATOM 846 O O . LEU A 1 112 ? 7.078 -17.141 -8.5 1 97.25 112 LEU A O 1
ATOM 850 N N . GLU A 1 113 ? 6.941 -15.211 -9.633 1 95.88 113 GLU A N 1
ATOM 851 C CA . GLU A 1 113 ? 7.008 -15.883 -10.922 1 95.88 113 GLU A CA 1
ATOM 852 C C . GLU A 1 113 ? 8.266 -16.75 -11.031 1 95.88 113 GLU A C 1
ATOM 854 O O . GLU A 1 113 ? 8.195 -17.891 -11.477 1 95.88 113 GLU A O 1
ATOM 859 N N . ALA A 1 114 ? 9.32 -16.188 -10.633 1 95.5 114 ALA A N 1
ATOM 860 C CA . ALA A 1 114 ? 10.578 -16.922 -10.656 1 95.5 114 ALA A CA 1
ATOM 861 C C . ALA A 1 114 ? 10.508 -18.156 -9.75 1 95.5 114 ALA A C 1
ATOM 863 O O . ALA A 1 114 ? 11.008 -19.219 -10.102 1 95.5 114 ALA A O 1
ATOM 864 N N . ALA A 1 115 ? 9.898 -18.016 -8.617 1 95 115 ALA A N 1
ATOM 865 C CA . ALA A 1 115 ? 9.742 -19.125 -7.68 1 95 115 ALA A CA 1
ATOM 866 C C . ALA A 1 115 ? 8.883 -20.234 -8.281 1 95 115 ALA A C 1
ATOM 868 O O . ALA A 1 115 ? 9.195 -21.422 -8.148 1 95 115 ALA A O 1
ATOM 869 N N . LEU A 1 116 ? 7.828 -19.766 -8.914 1 94.12 116 LEU A N 1
ATOM 870 C CA . LEU A 1 116 ? 6.914 -20.734 -9.508 1 94.12 116 LEU A CA 1
ATOM 871 C C . LEU A 1 116 ? 7.605 -21.531 -10.617 1 94.12 116 LEU A C 1
ATOM 873 O O . LEU A 1 116 ? 7.301 -22.703 -10.828 1 94.12 116 LEU A O 1
ATOM 877 N N . GLU A 1 117 ? 8.484 -20.891 -11.266 1 90.25 117 GLU A N 1
ATOM 878 C CA . GLU A 1 117 ? 9.219 -21.531 -12.359 1 90.25 117 GLU A CA 1
ATOM 879 C C . GLU A 1 117 ? 10.414 -22.297 -11.828 1 90.25 117 GLU A C 1
ATOM 881 O O . GLU A 1 117 ? 11.164 -22.906 -12.602 1 90.25 117 GLU A O 1
ATOM 886 N N . ASN A 1 118 ? 10.578 -22.375 -10.492 1 81.75 118 ASN A N 1
ATOM 887 C CA . ASN A 1 118 ? 11.664 -23.078 -9.82 1 81.75 118 ASN A CA 1
ATOM 888 C C . ASN A 1 118 ? 13.031 -22.562 -10.266 1 81.75 118 ASN A C 1
ATOM 890 O O . ASN A 1 118 ? 13.945 -23.359 -10.492 1 81.75 118 ASN A O 1
ATOM 894 N N . GLN A 1 119 ? 12.945 -21.234 -10.414 1 72.19 119 GLN A N 1
ATOM 895 C CA . GLN A 1 119 ? 14.219 -20.625 -10.781 1 72.19 119 GLN A CA 1
ATOM 896 C C . GLN A 1 119 ? 14.992 -20.172 -9.539 1 72.19 119 GLN A C 1
ATOM 898 O O . GLN A 1 119 ? 14.398 -19.641 -8.594 1 72.19 119 GLN A O 1
ATOM 903 N N . GLU A 1 120 ? 16.094 -20.812 -9.188 1 65.12 120 GLU A N 1
ATOM 904 C CA . GLU A 1 120 ? 16.953 -20.328 -8.102 1 65.12 120 GLU A CA 1
ATOM 905 C C . GLU A 1 120 ? 17.781 -19.125 -8.547 1 65.12 120 GLU A C 1
ATOM 907 O O . GLU A 1 120 ? 18.75 -19.266 -9.297 1 65.12 120 GLU A O 1
ATOM 912 N N . THR A 1 121 ? 17.078 -17.922 -8.578 1 71 121 THR A N 1
ATOM 913 C CA . THR A 1 121 ? 17.828 -16.766 -9.07 1 71 121 THR A CA 1
ATOM 914 C C . THR A 1 121 ? 17.438 -15.5 -8.32 1 71 121 THR A C 1
ATOM 916 O O . THR A 1 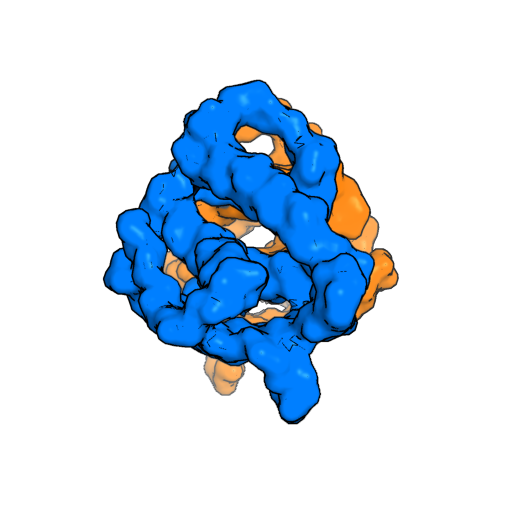121 ? 16.5 -15.523 -7.512 1 71 121 THR A O 1
ATOM 919 N N . THR A 1 122 ? 18.344 -14.539 -8.336 1 75.88 122 THR A N 1
ATOM 920 C CA . THR A 1 122 ? 18.031 -13.164 -7.957 1 75.88 122 THR A CA 1
ATOM 921 C C . THR A 1 122 ? 17.281 -12.461 -9.078 1 75.88 122 THR A C 1
ATOM 923 O O . THR A 1 122 ? 17.719 -12.445 -10.227 1 75.88 122 THR A O 1
ATOM 926 N N . VAL A 1 123 ? 15.953 -12 -8.719 1 82.38 123 VAL A N 1
ATOM 927 C CA . VAL A 1 123 ? 15.125 -11.273 -9.68 1 82.38 123 VAL A CA 1
ATOM 928 C C . VAL A 1 123 ? 15.414 -9.773 -9.578 1 82.38 123 VAL A C 1
ATOM 930 O O . VAL A 1 123 ? 15.469 -9.219 -8.469 1 82.38 123 VAL A O 1
ATOM 933 N N . THR A 1 124 ? 15.797 -9.094 -10.766 1 74.75 124 THR A N 1
ATOM 934 C CA . THR A 1 124 ? 15.938 -7.645 -10.852 1 74.75 124 THR A CA 1
ATOM 935 C C . THR A 1 124 ? 14.867 -7.051 -11.766 1 74.75 124 THR A C 1
ATOM 937 O O . THR A 1 124 ? 14.641 -7.555 -12.867 1 74.75 124 THR A O 1
ATOM 940 N N . THR A 1 125 ? 13.992 -6.133 -11.219 1 65.75 125 THR A N 1
ATOM 941 C CA . THR A 1 125 ? 13.008 -5.473 -12.062 1 65.75 125 THR A CA 1
ATOM 942 C C . THR A 1 125 ? 13.688 -4.559 -13.078 1 65.75 125 THR A C 1
ATOM 944 O O . THR A 1 125 ? 14.672 -3.889 -12.75 1 65.75 125 THR A O 1
ATOM 947 N N . GLU A 1 126 ? 13.383 -4.859 -14.453 1 53.97 126 GLU A N 1
ATOM 948 C CA . GLU A 1 126 ? 14.031 -4.078 -15.5 1 53.97 126 GLU A CA 1
ATOM 949 C C . GLU A 1 126 ? 13.438 -2.676 -15.594 1 53.97 126 GLU A C 1
ATOM 951 O O . GLU A 1 126 ? 12.289 -2.455 -15.211 1 53.97 126 GLU A O 1
ATOM 956 N N . MET B 1 1 ? 9.555 8.297 18.719 1 84.38 1 MET B N 1
ATOM 957 C CA . MET B 1 1 ? 9.82 9.719 18.531 1 84.38 1 MET B CA 1
ATOM 958 C C . MET B 1 1 ? 9.719 10.477 19.844 1 84.38 1 MET B C 1
ATOM 960 O O . MET B 1 1 ? 8.617 10.797 20.297 1 84.38 1 MET B O 1
ATOM 964 N N . GLU B 1 2 ? 10.766 10.703 20.406 1 86.88 2 GLU B N 1
ATOM 965 C CA . GLU B 1 2 ? 10.812 11.258 21.766 1 86.88 2 GLU B CA 1
ATOM 966 C C . GLU B 1 2 ? 10.406 12.727 21.766 1 86.88 2 GLU B C 1
ATOM 968 O O . GLU B 1 2 ? 9.891 13.227 22.766 1 86.88 2 GLU B O 1
ATOM 973 N N . ASP B 1 3 ? 10.484 13.492 20.781 1 92.94 3 ASP B N 1
ATOM 974 C CA . ASP B 1 3 ? 10.25 14.938 20.766 1 92.94 3 ASP B CA 1
ATOM 975 C C . ASP B 1 3 ? 8.898 15.266 20.125 1 92.94 3 ASP B C 1
ATOM 977 O O . ASP B 1 3 ? 8.648 16.406 19.75 1 92.94 3 ASP B O 1
ATOM 981 N N . ALA B 1 4 ? 8.062 14.273 20.016 1 94.31 4 ALA B N 1
ATOM 982 C CA . ALA B 1 4 ? 6.719 14.531 19.5 1 94.31 4 ALA B CA 1
ATOM 983 C C . ALA B 1 4 ? 5.938 15.438 20.453 1 94.31 4 ALA B C 1
ATOM 985 O O . ALA B 1 4 ? 6.027 15.297 21.672 1 94.31 4 ALA B O 1
ATOM 986 N N . ASN B 1 5 ? 5.129 16.391 19.906 1 96.12 5 ASN B N 1
ATOM 987 C CA . ASN B 1 5 ? 4.301 17.234 20.766 1 96.12 5 ASN B CA 1
ATOM 988 C C . ASN B 1 5 ? 2.814 16.953 20.562 1 96.12 5 ASN B C 1
ATOM 990 O O . ASN B 1 5 ? 1.968 17.562 21.219 1 96.12 5 ASN B O 1
ATOM 994 N N . ARG B 1 6 ? 2.51 16.062 19.672 1 95.25 6 ARG B N 1
ATOM 995 C CA . ARG B 1 6 ? 1.164 15.523 19.469 1 95.25 6 ARG B CA 1
ATOM 996 C C . ARG B 1 6 ? 1.19 14.008 19.344 1 95.25 6 ARG B C 1
ATOM 998 O O . ARG B 1 6 ? 2.07 13.445 18.688 1 95.25 6 ARG B O 1
ATOM 1005 N N . THR B 1 7 ? 0.304 13.367 20.078 1 95.31 7 THR B N 1
ATOM 1006 C CA . THR B 1 7 ? 0.142 11.922 19.984 1 95.31 7 THR B CA 1
ATOM 1007 C C . THR B 1 7 ? -1.334 11.555 19.875 1 95.31 7 THR B C 1
ATOM 1009 O O . THR B 1 7 ? -2.16 12.047 20.641 1 95.31 7 THR B O 1
ATOM 1012 N N . VAL B 1 8 ? -1.612 10.727 18.906 1 96 8 VAL B N 1
ATOM 1013 C CA . VAL B 1 8 ? -2.994 10.32 18.672 1 96 8 VAL B CA 1
ATOM 1014 C C . VAL B 1 8 ? -3.061 8.812 18.469 1 96 8 VAL B C 1
ATOM 1016 O O . VAL B 1 8 ? -2.207 8.234 17.781 1 96 8 VAL B O 1
ATOM 1019 N N . GLU B 1 9 ? -4.059 8.195 19.062 1 95.56 9 GLU B N 1
ATOM 1020 C CA . GLU B 1 9 ? -4.355 6.789 18.812 1 95.56 9 GLU B CA 1
ATOM 1021 C C . GLU B 1 9 ? -5.555 6.641 17.875 1 95.56 9 GLU B C 1
ATOM 1023 O O . GLU B 1 9 ? -6.535 7.383 17.984 1 95.56 9 GLU B O 1
ATOM 1028 N N . GLY B 1 10 ? -5.383 5.746 16.938 1 95.75 10 GLY B N 1
ATOM 1029 C CA . GLY B 1 10 ? -6.453 5.43 16.016 1 95.75 10 GLY B CA 1
ATOM 1030 C C . GLY B 1 10 ? -6.797 3.955 15.984 1 95.75 10 GLY B C 1
ATOM 1031 O O . GLY B 1 10 ? -5.938 3.105 16.234 1 95.75 10 GLY B O 1
ATOM 1032 N N . PHE B 1 11 ? -8.055 3.746 15.664 1 96.25 11 PHE B N 1
ATOM 1033 C CA . PHE B 1 11 ? -8.562 2.379 15.617 1 96.25 11 PHE B CA 1
ATOM 1034 C C . PHE B 1 11 ? -9.633 2.232 14.547 1 96.25 11 PHE B C 1
ATOM 1036 O O . PHE B 1 11 ? -10.5 3.1 14.406 1 96.25 11 PHE B O 1
ATOM 1043 N N . ASN B 1 12 ? -9.492 1.214 13.68 1 94.94 12 ASN B N 1
ATOM 1044 C CA . ASN B 1 12 ? -10.508 0.822 12.711 1 94.94 12 ASN B CA 1
ATOM 1045 C C . ASN B 1 12 ? -11.273 -0.416 13.172 1 94.94 12 ASN B C 1
ATOM 1047 O O . ASN B 1 12 ? -10.766 -1.534 13.078 1 94.94 12 ASN B O 1
ATOM 1051 N N . PRO B 1 13 ? -12.438 -0.231 13.594 1 92.12 13 PRO B N 1
ATOM 1052 C CA . PRO B 1 13 ? -13.172 -1.374 14.141 1 92.12 13 PRO B CA 1
ATOM 1053 C C . PRO B 1 13 ? -13.555 -2.396 13.078 1 92.12 13 PRO B C 1
ATOM 1055 O O . PRO B 1 13 ? -13.781 -3.568 13.391 1 92.12 13 PRO B O 1
ATOM 1058 N N . LEU B 1 14 ? -13.719 -2.006 11.875 1 89.06 14 LEU B N 1
ATOM 1059 C CA . LEU B 1 14 ? -14.133 -2.896 10.789 1 89.06 14 LEU B CA 1
ATOM 1060 C C . LEU B 1 14 ? -13.086 -3.979 10.555 1 89.06 14 LEU B C 1
ATOM 1062 O O . LEU B 1 14 ? -13.422 -5.145 10.336 1 89.06 14 LEU B O 1
ATOM 1066 N N . CYS B 1 15 ? -11.883 -3.717 10.648 1 89.88 15 CYS B N 1
ATOM 1067 C CA . CYS B 1 15 ? -10.852 -4.684 10.289 1 89.88 15 CYS B CA 1
ATOM 1068 C C . CYS B 1 15 ? -9.875 -4.902 11.438 1 89.88 15 CYS B C 1
ATOM 1070 O O . CYS B 1 15 ? -9.102 -5.859 11.422 1 89.88 15 CYS B O 1
ATOM 1072 N N . GLY B 1 16 ? -9.867 -3.986 12.398 1 92.94 16 GLY B N 1
ATOM 1073 C CA . GLY B 1 16 ? -9.031 -4.188 13.57 1 92.94 16 GLY B CA 1
ATOM 1074 C C . GLY B 1 16 ? -7.727 -3.414 13.516 1 92.94 16 GLY B C 1
ATOM 1075 O O . GLY B 1 16 ? -6.887 -3.535 14.406 1 92.94 16 GLY B O 1
ATOM 1076 N N . ASP B 1 17 ? -7.484 -2.562 12.578 1 95.88 17 ASP B N 1
ATOM 1077 C CA . ASP B 1 17 ? -6.273 -1.75 12.484 1 95.88 17 ASP B CA 1
ATOM 1078 C C . ASP B 1 17 ? -6.133 -0.839 13.703 1 95.88 17 ASP B C 1
ATOM 1080 O O . ASP B 1 17 ? -7.117 -0.264 14.172 1 95.88 17 ASP B O 1
ATOM 1084 N N . ARG B 1 18 ? -4.918 -0.781 14.148 1 97.12 18 ARG B N 1
ATOM 1085 C CA . ARG B 1 18 ? -4.555 0.143 15.219 1 97.12 18 ARG B CA 1
ATOM 1086 C C . ARG B 1 18 ? -3.309 0.941 14.859 1 97.12 18 ARG B C 1
ATOM 1088 O O . ARG B 1 18 ? -2.367 0.4 14.273 1 97.12 18 ARG B O 1
ATOM 1095 N N . ILE B 1 19 ? -3.318 2.215 15.297 1 96.94 19 ILE B N 1
ATOM 1096 C CA . ILE B 1 19 ? -2.162 3.057 15.008 1 96.94 19 ILE B CA 1
ATOM 1097 C C . ILE B 1 19 ? -1.943 4.039 16.156 1 96.94 19 ILE B C 1
ATOM 1099 O O . ILE B 1 19 ? -2.902 4.508 16.766 1 96.94 19 ILE B O 1
ATOM 1103 N N . THR B 1 20 ? -0.766 4.199 16.469 1 96.94 20 THR B N 1
ATOM 1104 C CA . THR B 1 20 ? -0.353 5.344 17.281 1 96.94 20 THR B CA 1
ATOM 1105 C C . THR B 1 20 ? 0.51 6.297 16.453 1 96.94 20 THR B C 1
ATOM 1107 O O . THR B 1 20 ? 1.567 5.91 15.953 1 96.94 20 THR B O 1
ATOM 1110 N N . LEU B 1 21 ? 0.052 7.496 16.359 1 97.19 21 LEU B N 1
ATOM 1111 C CA . LEU B 1 21 ? 0.743 8.508 15.562 1 97.19 21 LEU B CA 1
ATOM 1112 C C . LEU B 1 21 ? 1.455 9.508 16.469 1 97.19 21 LEU B C 1
ATOM 1114 O O . LEU B 1 21 ? 0.884 9.977 17.453 1 97.19 21 LEU B O 1
ATOM 1118 N N . TYR B 1 22 ? 2.689 9.734 16.141 1 97.25 22 TYR B N 1
ATOM 1119 C CA . TYR B 1 22 ? 3.504 10.75 16.797 1 97.25 22 TYR B CA 1
ATOM 1120 C C . TYR B 1 22 ? 3.848 11.883 15.844 1 97.25 22 TYR B C 1
ATOM 1122 O O . TYR B 1 22 ? 4.379 11.648 14.758 1 97.25 22 TYR B O 1
ATOM 1130 N N . VAL B 1 23 ? 3.541 13.133 16.281 1 97.62 23 VAL B N 1
ATOM 1131 C CA . VAL B 1 23 ? 3.758 14.266 15.391 1 97.62 23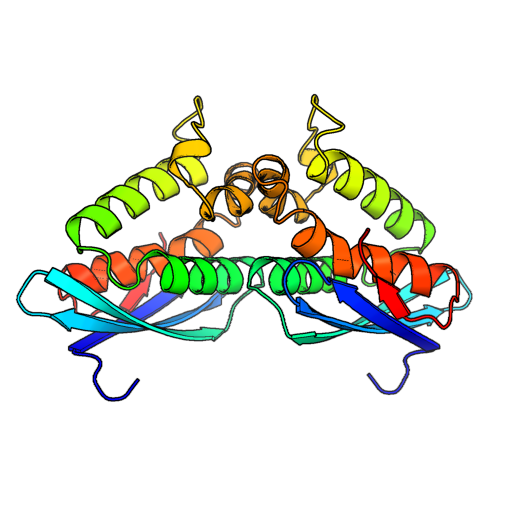 VAL B CA 1
ATOM 1132 C C . VAL B 1 23 ? 4.512 15.367 16.141 1 97.62 23 VAL B C 1
ATOM 1134 O O . VAL B 1 23 ? 4.223 15.648 17.297 1 97.62 23 VAL B O 1
ATOM 1137 N N . LYS B 1 24 ? 5.453 15.891 15.461 1 97.94 24 LYS B N 1
ATOM 1138 C CA . LYS B 1 24 ? 6.137 17.094 15.914 1 97.94 24 LYS B CA 1
ATOM 1139 C C . LYS B 1 24 ? 5.805 18.281 15.016 1 97.94 24 LYS B C 1
ATOM 1141 O O . LYS B 1 24 ? 6.199 18.312 13.852 1 97.94 24 LYS B O 1
ATOM 1146 N N . ILE B 1 25 ? 5.094 19.234 15.578 1 97 25 ILE B N 1
ATOM 1147 C CA . ILE B 1 25 ? 4.727 20.438 14.852 1 97 25 ILE B CA 1
ATOM 1148 C C . ILE B 1 25 ? 5.383 21.656 15.5 1 97 25 ILE B C 1
ATOM 1150 O O . ILE B 1 25 ? 5.359 21.797 16.719 1 97 25 ILE B O 1
ATOM 1154 N N . ASP B 1 26 ? 5.98 22.5 14.688 1 97.31 26 ASP B N 1
ATOM 1155 C CA . ASP B 1 26 ? 6.641 23.672 15.273 1 97.31 26 ASP B CA 1
ATOM 1156 C C . ASP B 1 26 ? 5.676 24.844 15.383 1 97.31 26 ASP B C 1
ATOM 1158 O O . ASP B 1 26 ? 4.5 24.719 15.039 1 97.31 26 ASP B O 1
ATOM 1162 N N . ASP B 1 27 ? 6.207 25.969 15.828 1 96.31 27 ASP B N 1
ATOM 1163 C CA . ASP B 1 27 ? 5.359 27.125 16.141 1 96.31 27 ASP B CA 1
ATOM 1164 C C . ASP B 1 27 ? 4.805 27.75 14.875 1 96.31 27 ASP B C 1
ATOM 1166 O O . ASP B 1 27 ? 3.789 28.453 14.914 1 96.31 27 ASP B O 1
ATOM 1170 N N . ALA B 1 28 ? 5.434 27.484 13.727 1 97.56 28 ALA B N 1
ATOM 1171 C CA . ALA B 1 28 ? 4.996 28.047 12.453 1 97.56 28 ALA B CA 1
ATOM 1172 C C . ALA B 1 28 ? 3.943 27.156 11.797 1 97.56 28 ALA B C 1
ATOM 1174 O O . ALA B 1 28 ? 3.42 27.5 10.727 1 97.56 28 ALA B O 1
ATOM 1175 N N . GLY B 1 29 ? 3.65 26.016 12.43 1 97.19 29 GLY B N 1
ATOM 1176 C CA . GLY B 1 29 ? 2.645 25.109 11.883 1 97.19 29 GLY B CA 1
ATOM 1177 C C . GLY B 1 29 ? 3.213 24.109 10.891 1 97.19 29 GLY B C 1
ATOM 1178 O O . GLY B 1 29 ? 2.467 23.5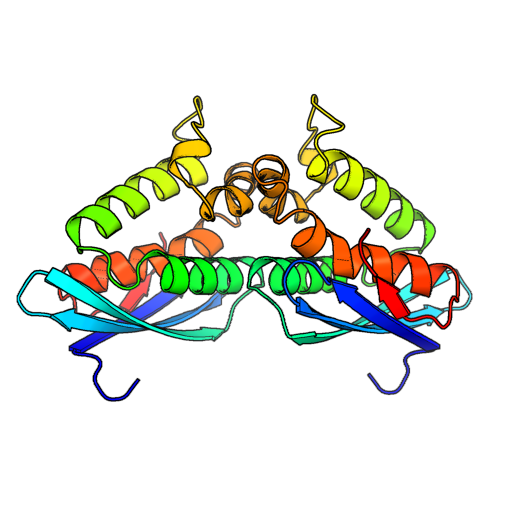 10.117 1 97.19 29 GLY B O 1
ATOM 1179 N N . VAL B 1 30 ? 4.547 24.016 10.953 1 98.38 30 VAL B N 1
ATOM 1180 C CA . VAL B 1 30 ? 5.199 23.078 10.039 1 98.38 30 VAL B CA 1
ATOM 1181 C C . VAL B 1 30 ? 5.395 21.734 10.734 1 98.38 30 VAL B C 1
ATOM 1183 O O . VAL B 1 30 ? 5.891 21.672 11.867 1 98.38 30 VAL B O 1
ATOM 1186 N N . ILE B 1 31 ? 4.941 20.672 10.078 1 98.25 31 ILE B N 1
ATOM 1187 C CA . ILE B 1 31 ? 5.184 19.312 10.555 1 98.25 31 ILE B CA 1
ATOM 1188 C C . ILE B 1 31 ? 6.652 18.953 10.359 1 98.25 31 ILE B C 1
ATOM 1190 O O . ILE B 1 31 ? 7.094 18.703 9.234 1 98.25 31 ILE B O 1
ATOM 1194 N N . ARG B 1 32 ? 7.344 18.859 11.422 1 98.19 32 ARG B N 1
ATOM 1195 C CA . ARG B 1 32 ? 8.789 18.656 11.32 1 98.19 32 ARG B CA 1
ATOM 1196 C C . ARG B 1 32 ? 9.117 17.156 11.258 1 98.19 32 ARG B C 1
ATOM 1198 O O . ARG B 1 32 ? 10.102 16.766 10.625 1 98.19 32 ARG B O 1
ATOM 1205 N N . ASP B 1 33 ? 8.328 16.453 11.945 1 97.75 33 ASP B N 1
ATOM 1206 C CA . ASP B 1 33 ? 8.516 15.008 11.961 1 97.75 33 ASP B CA 1
ATOM 1207 C C . ASP B 1 33 ? 7.215 14.281 12.289 1 97.75 33 ASP B C 1
ATOM 1209 O O . ASP B 1 33 ? 6.324 14.852 12.93 1 97.75 33 ASP B O 1
ATOM 1213 N N . VAL B 1 34 ? 7.129 13.109 11.812 1 97.94 34 VAL B N 1
ATOM 1214 C CA . VAL B 1 34 ? 5.965 12.258 12.023 1 97.94 34 VAL B CA 1
ATOM 1215 C C . VAL B 1 34 ? 6.383 10.789 11.977 1 97.94 34 VAL B C 1
ATOM 1217 O O . VAL B 1 34 ? 7.207 10.398 11.141 1 97.94 34 VAL B O 1
ATOM 1220 N N . SER B 1 35 ? 5.922 10.023 12.852 1 97.56 35 SER B N 1
ATOM 1221 C CA . SER B 1 35 ? 6.152 8.586 12.867 1 97.56 35 SER B CA 1
ATOM 1222 C C . SER B 1 35 ? 4.926 7.836 13.383 1 97.56 35 SER B C 1
ATOM 1224 O O . SER B 1 35 ? 3.992 8.453 13.898 1 97.56 35 SER B O 1
ATOM 1226 N N . PHE B 1 36 ? 4.961 6.508 13.102 1 97.12 36 PHE B N 1
ATOM 1227 C CA . PHE B 1 36 ? 3.826 5.734 13.586 1 97.12 36 PHE B CA 1
ATOM 1228 C C . PHE B 1 36 ? 4.273 4.352 14.047 1 97.12 36 PHE B C 1
ATOM 1230 O O . PHE B 1 36 ? 5.352 3.883 13.672 1 97.12 36 PHE B O 1
ATOM 1237 N N . GLN B 1 37 ? 3.414 3.85 14.977 1 96 37 GLN B N 1
ATOM 1238 C CA . GLN B 1 37 ? 3.432 2.449 15.383 1 96 37 GLN B CA 1
ATOM 1239 C C . GLN B 1 37 ? 2.033 1.841 15.328 1 96 37 GLN B C 1
ATOM 1241 O O . GLN B 1 37 ? 1.046 2.518 15.625 1 96 37 GLN B O 1
ATOM 1246 N N . GLY B 1 38 ? 2.023 0.596 14.922 1 92.44 38 GLY B N 1
ATOM 1247 C CA . GLY B 1 38 ? 0.697 -0.001 14.906 1 92.44 38 GLY B CA 1
ATOM 1248 C C . GLY B 1 38 ? 0.668 -1.379 14.273 1 92.44 38 GLY B C 1
ATOM 1249 O O . GLY B 1 38 ? 1.718 -1.953 13.977 1 92.44 38 GLY B O 1
ATOM 1250 N N . SER B 1 39 ? -0.503 -1.869 14.352 1 91.62 39 SER B N 1
ATOM 1251 C CA . SER B 1 39 ? -0.808 -3.145 13.711 1 91.62 39 SER B CA 1
ATOM 1252 C C . SER B 1 39 ? -2.016 -3.023 12.789 1 91.62 39 SER B C 1
ATOM 1254 O O . SER B 1 39 ? -2.973 -2.311 13.102 1 91.62 39 SER B O 1
ATOM 1256 N N . GLY B 1 40 ? -1.875 -3.557 11.625 1 90.5 40 GLY B N 1
ATOM 1257 C CA . GLY B 1 40 ? -2.975 -3.516 10.672 1 90.5 40 GLY B CA 1
ATOM 1258 C C . GLY B 1 40 ? -2.672 -4.238 9.375 1 90.5 40 GLY B C 1
ATOM 1259 O O . GLY B 1 40 ? -1.606 -4.84 9.227 1 90.5 40 GLY B O 1
ATOM 1260 N N . CYS B 1 41 ? -3.635 -4.203 8.562 1 90.94 41 CYS B N 1
ATOM 1261 C CA . CYS B 1 41 ? -3.461 -4.844 7.262 1 90.94 41 CYS B CA 1
ATOM 1262 C C . CYS B 1 41 ? -2.439 -4.098 6.414 1 90.94 41 CYS B C 1
ATOM 1264 O O . CYS B 1 41 ? -1.947 -3.039 6.816 1 90.94 41 CYS B O 1
ATOM 1266 N N . ALA B 1 42 ? -2.08 -4.605 5.262 1 91.62 42 ALA B N 1
ATOM 1267 C CA . ALA B 1 42 ? -1.048 -4.062 4.383 1 91.62 42 ALA B CA 1
ATOM 1268 C C . ALA B 1 42 ? -1.42 -2.662 3.904 1 91.62 42 ALA B C 1
ATOM 1270 O O . ALA B 1 42 ? -0.557 -1.788 3.787 1 91.62 42 ALA B O 1
ATOM 1271 N N . ILE B 1 43 ? -2.686 -2.408 3.719 1 93.12 43 ILE B N 1
ATOM 1272 C CA . ILE B 1 43 ? -3.15 -1.135 3.176 1 93.12 43 ILE B CA 1
ATOM 1273 C C . ILE B 1 43 ? -2.992 -0.038 4.227 1 93.12 43 ILE B C 1
ATOM 1275 O O . ILE B 1 43 ? -2.457 1.034 3.938 1 93.12 43 ILE B O 1
ATOM 1279 N N . SER B 1 44 ? -3.477 -0.323 5.426 1 95.25 44 SER B N 1
ATOM 1280 C CA . SER B 1 44 ? -3.367 0.661 6.496 1 95.25 44 SER B CA 1
ATOM 1281 C C . SER B 1 44 ? -1.911 1.02 6.773 1 95.25 44 SER B C 1
ATOM 1283 O O . SER B 1 44 ? -1.576 2.193 6.938 1 95.25 44 SER B O 1
ATOM 1285 N N . THR B 1 45 ? -1.053 0.032 6.758 1 94.88 45 THR B N 1
ATOM 1286 C CA . THR B 1 45 ? 0.366 0.247 7.02 1 94.88 45 THR B CA 1
ATOM 1287 C C . THR B 1 45 ? 1.006 1.062 5.902 1 94.88 45 THR B C 1
ATOM 1289 O O . THR B 1 45 ? 1.758 2.004 6.164 1 94.88 45 THR B O 1
ATOM 1292 N N . ALA B 1 46 ? 0.712 0.671 4.715 1 93.94 46 ALA B N 1
ATOM 1293 C CA . ALA B 1 46 ? 1.255 1.396 3.568 1 93.94 46 ALA B CA 1
ATOM 1294 C C . ALA B 1 46 ? 0.793 2.85 3.57 1 93.94 46 ALA B C 1
ATOM 1296 O O . ALA B 1 46 ? 1.591 3.76 3.334 1 93.94 46 ALA B O 1
ATOM 1297 N N . SER B 1 47 ? -0.482 3.07 3.836 1 95.75 47 SER B N 1
ATOM 1298 C CA . SER B 1 47 ? -1.041 4.418 3.883 1 95.75 47 SER B CA 1
ATOM 1299 C C . SER B 1 47 ? -0.346 5.27 4.941 1 95.75 47 SER B C 1
ATOM 1301 O O . SER B 1 47 ? 0.035 6.41 4.676 1 95.75 47 SER B O 1
ATOM 1303 N N . ALA B 1 48 ? -0.137 4.695 6.082 1 96.81 48 ALA B N 1
ATOM 1304 C CA . ALA B 1 48 ? 0.546 5.406 7.16 1 96.81 48 ALA B CA 1
ATOM 1305 C C . ALA B 1 48 ? 1.978 5.758 6.766 1 96.81 48 ALA B C 1
ATOM 1307 O O . ALA B 1 48 ? 2.436 6.875 7.004 1 96.81 48 ALA B O 1
ATOM 1308 N N . SER B 1 49 ? 2.602 4.797 6.148 1 95.94 49 SER B N 1
ATOM 1309 C CA . SER B 1 49 ? 3.982 5.016 5.73 1 95.94 49 SER B CA 1
ATOM 1310 C C . SER B 1 49 ? 4.078 6.141 4.703 1 95.94 49 SER B C 1
ATOM 1312 O O . SER B 1 49 ? 4.91 7.039 4.836 1 95.94 49 SER B O 1
ATOM 1314 N N . LEU B 1 50 ? 3.246 6.109 3.734 1 94.5 50 LEU B N 1
ATOM 1315 C CA . LEU B 1 50 ? 3.24 7.152 2.713 1 94.5 50 LEU B CA 1
ATOM 1316 C C . LEU B 1 50 ? 2.896 8.508 3.322 1 94.5 50 LEU B C 1
ATOM 1318 O O . LEU B 1 50 ? 3.531 9.516 3 1 94.5 50 LEU B O 1
ATOM 1322 N N . MET B 1 51 ? 1.949 8.5 4.16 1 96.75 51 MET B N 1
ATOM 1323 C CA . MET B 1 51 ? 1.533 9.734 4.812 1 96.75 51 MET B CA 1
ATOM 1324 C C . MET B 1 51 ? 2.701 10.383 5.547 1 96.75 51 MET B C 1
ATOM 1326 O O . MET B 1 51 ? 2.969 11.578 5.367 1 96.75 51 MET B O 1
ATOM 1330 N N . THR B 1 52 ? 3.398 9.602 6.34 1 96.94 52 THR B N 1
ATOM 1331 C CA . THR B 1 52 ? 4.488 10.148 7.141 1 96.94 52 THR B CA 1
ATOM 1332 C C . THR B 1 52 ? 5.59 10.703 6.242 1 96.94 52 THR B C 1
ATOM 1334 O O . THR B 1 52 ? 6.207 11.719 6.566 1 96.94 52 THR B O 1
ATOM 1337 N N . GLU B 1 53 ? 5.793 10.031 5.148 1 94.12 53 GLU B N 1
ATOM 1338 C CA . GLU B 1 53 ? 6.797 10.5 4.195 1 94.12 53 GLU B CA 1
ATOM 1339 C C . GLU B 1 53 ? 6.375 11.812 3.541 1 94.12 53 GLU B C 1
ATOM 1341 O O . GLU B 1 53 ? 7.184 12.727 3.4 1 94.12 53 GLU B O 1
ATOM 1346 N N . ILE B 1 54 ? 5.191 11.953 3.221 1 94.94 54 ILE B N 1
ATOM 1347 C CA . ILE B 1 54 ? 4.68 13.047 2.398 1 94.94 54 ILE B CA 1
ATOM 1348 C C . ILE B 1 54 ? 4.523 14.305 3.252 1 94.94 54 ILE B C 1
ATOM 1350 O O . ILE B 1 54 ? 4.844 15.406 2.805 1 94.94 54 ILE B O 1
ATOM 1354 N N . VAL B 1 55 ? 4.133 14.133 4.438 1 97.31 55 VAL B N 1
ATOM 1355 C CA . VAL B 1 55 ? 3.678 15.305 5.172 1 97.31 55 VAL B CA 1
ATOM 1356 C C . VAL B 1 55 ? 4.844 15.914 5.945 1 97.31 55 VAL B C 1
ATOM 1358 O O . VAL B 1 55 ? 4.719 17 6.523 1 97.31 55 VAL B O 1
ATOM 1361 N N . ARG B 1 56 ? 5.938 15.219 5.996 1 96.94 56 ARG B N 1
ATOM 1362 C CA . ARG B 1 56 ? 7.109 15.773 6.668 1 96.94 56 ARG B CA 1
ATOM 1363 C C . ARG B 1 56 ? 7.531 17.094 6.035 1 96.94 56 ARG B C 1
ATOM 1365 O O . ARG B 1 56 ? 7.656 17.188 4.812 1 96.94 56 ARG B O 1
ATOM 1372 N N . ASN B 1 57 ? 7.672 18.109 6.805 1 97.88 57 ASN B N 1
ATOM 1373 C CA . ASN B 1 57 ? 8.094 19.469 6.457 1 97.88 57 ASN B CA 1
ATOM 1374 C C . ASN B 1 57 ? 6.992 20.234 5.734 1 97.88 57 ASN B C 1
ATOM 1376 O O . ASN B 1 57 ? 7.246 21.281 5.141 1 97.88 57 ASN B O 1
ATOM 1380 N N . MET B 1 58 ? 5.805 19.734 5.773 1 97.44 58 MET B N 1
ATOM 1381 C CA . MET B 1 58 ? 4.637 20.391 5.211 1 97.44 58 MET B CA 1
ATOM 1382 C C . MET B 1 58 ? 3.936 21.25 6.266 1 97.44 58 MET B C 1
ATOM 1384 O O . MET B 1 58 ? 3.939 20.906 7.449 1 97.44 58 MET B O 1
ATOM 1388 N N . HIS B 1 59 ? 3.406 22.281 5.82 1 98.19 59 HIS B N 1
ATOM 1389 C CA . HIS B 1 59 ? 2.553 23.031 6.727 1 98.19 59 HIS B CA 1
ATOM 1390 C C . HIS B 1 59 ? 1.258 22.281 7.02 1 98.19 59 HIS B C 1
ATOM 1392 O O . HIS B 1 59 ? 0.722 21.594 6.148 1 98.19 59 HIS B O 1
ATOM 1398 N N . GLU B 1 60 ? 0.742 22.484 8.188 1 97.38 60 GLU B N 1
ATOM 1399 C CA . GLU B 1 60 ? -0.45 21.75 8.609 1 97.38 60 GLU B CA 1
ATOM 1400 C C . GLU B 1 60 ? -1.629 22.047 7.684 1 97.38 60 GLU B C 1
ATOM 1402 O O . GLU B 1 60 ? -2.471 21.172 7.457 1 97.38 60 GLU B O 1
ATOM 1407 N N . SER B 1 61 ? -1.671 23.281 7.133 1 97.31 61 SER B N 1
ATOM 1408 C CA . SER B 1 61 ? -2.76 23.609 6.219 1 97.31 61 SER B CA 1
ATOM 1409 C C . SER B 1 61 ? -2.654 22.812 4.922 1 97.31 61 SER B C 1
ATOM 1411 O O . SER B 1 61 ? -3.668 22.391 4.367 1 97.31 61 SER B O 1
ATOM 1413 N N . GLU B 1 62 ? -1.474 22.609 4.445 1 96.62 62 GLU B N 1
ATOM 1414 C CA . GLU B 1 62 ? -1.257 21.797 3.248 1 96.62 62 GLU B CA 1
ATOM 1415 C C . GLU B 1 62 ? -1.597 20.344 3.504 1 96.62 62 GLU B C 1
ATOM 1417 O O . GLU B 1 62 ? -2.189 19.672 2.65 1 96.62 62 GLU B O 1
ATOM 1422 N N . ALA B 1 63 ? -1.222 19.922 4.695 1 97.06 63 ALA B N 1
ATOM 1423 C CA . ALA B 1 63 ? -1.531 18.547 5.07 1 97.06 63 ALA B CA 1
ATOM 1424 C C . ALA B 1 63 ? -3.039 18.328 5.145 1 97.06 63 ALA B C 1
ATOM 1426 O O . ALA B 1 63 ? -3.545 17.297 4.676 1 97.06 63 ALA B O 1
ATOM 1427 N N . HIS B 1 64 ? -3.705 19.281 5.695 1 96.19 64 HIS B N 1
ATOM 1428 C CA . HIS B 1 64 ? -5.16 19.219 5.77 1 96.19 64 HIS B CA 1
ATOM 1429 C C . HIS B 1 64 ? -5.777 19.141 4.375 1 96.19 64 HIS B C 1
ATOM 1431 O O . HIS B 1 64 ? -6.672 18.328 4.129 1 96.19 64 HIS B O 1
ATOM 1437 N N . ALA B 1 65 ? -5.316 19.969 3.504 1 94.56 65 ALA B N 1
ATOM 1438 C CA . ALA B 1 65 ? -5.832 20 2.139 1 94.56 65 ALA B CA 1
ATOM 1439 C C . ALA B 1 65 ? -5.574 18.672 1.426 1 94.56 65 ALA B C 1
ATOM 1441 O O . ALA B 1 65 ? -6.438 18.172 0.698 1 94.56 65 ALA B O 1
ATOM 1442 N N . LEU B 1 66 ? -4.438 18.156 1.646 1 93.75 66 LEU B N 1
ATOM 1443 C CA . LEU B 1 66 ? -4.094 16.875 1.033 1 93.75 66 LEU B CA 1
ATOM 1444 C C . LEU B 1 66 ? -4.988 15.766 1.568 1 93.75 66 LEU B C 1
ATOM 1446 O O . LEU B 1 66 ? -5.461 14.922 0.804 1 93.75 66 LEU B O 1
ATOM 1450 N N . PHE B 1 67 ? -5.266 15.789 2.877 1 94.25 67 PHE B N 1
ATOM 1451 C CA . PHE B 1 67 ? -6.188 14.828 3.467 1 94.25 67 PHE B CA 1
ATOM 1452 C C . PHE B 1 67 ? -7.559 14.922 2.807 1 94.25 67 PHE B C 1
ATOM 1454 O O . PHE B 1 67 ? -8.148 13.898 2.443 1 94.25 67 PHE B O 1
ATOM 1461 N N . GLU B 1 68 ? -8.023 16.062 2.668 1 93 68 GLU B N 1
ATOM 1462 C CA . GLU B 1 68 ? -9.352 16.266 2.08 1 93 68 GLU B CA 1
ATOM 1463 C C . GLU B 1 68 ? -9.406 15.711 0.658 1 93 68 GLU B C 1
ATOM 1465 O O . GLU B 1 68 ? -10.375 15.055 0.282 1 93 68 GLU B O 1
ATOM 1470 N N . THR B 1 69 ? -8.406 15.953 -0.082 1 91.06 69 THR B N 1
ATOM 1471 C CA . THR B 1 69 ? -8.344 15.461 -1.456 1 91.06 69 THR B CA 1
ATOM 1472 C C . THR B 1 69 ? -8.297 13.938 -1.489 1 91.06 69 THR B C 1
ATOM 1474 O O . THR B 1 69 ? -9.086 13.305 -2.197 1 91.06 69 THR B O 1
ATOM 1477 N N . PHE B 1 70 ? -7.457 13.391 -0.682 1 91.88 70 PHE B N 1
ATOM 1478 C CA . PHE B 1 70 ? -7.324 11.938 -0.65 1 91.88 70 PHE B CA 1
ATOM 1479 C C . PHE B 1 70 ? -8.617 11.281 -0.179 1 91.88 70 PHE B C 1
ATOM 1481 O O . PHE B 1 70 ? -9.062 10.289 -0.755 1 91.88 70 PHE B O 1
ATOM 1488 N N . HIS B 1 71 ? -9.117 11.844 0.864 1 92.31 71 HIS B N 1
ATOM 1489 C CA . HIS B 1 71 ? -10.344 11.305 1.43 1 92.31 71 HIS B CA 1
ATOM 1490 C C . HIS B 1 71 ? -11.477 11.32 0.406 1 92.31 71 HIS B C 1
ATOM 1492 O O . HIS B 1 71 ? -12.219 10.344 0.283 1 92.31 71 HIS B O 1
ATOM 1498 N N . ARG B 1 72 ? -11.562 12.367 -0.312 1 90.62 72 ARG B N 1
ATOM 1499 C CA . ARG B 1 72 ? -12.586 12.492 -1.35 1 90.62 72 ARG B CA 1
ATOM 1500 C C . ARG B 1 72 ? -12.406 11.422 -2.422 1 90.62 72 ARG B C 1
ATOM 1502 O O . ARG B 1 72 ? -13.375 10.781 -2.838 1 90.62 72 ARG B O 1
ATOM 1509 N N . ILE B 1 73 ? -11.281 11.195 -2.775 1 87 73 ILE B N 1
ATOM 1510 C CA . ILE B 1 73 ? -10.992 10.234 -3.836 1 87 73 ILE B CA 1
ATOM 1511 C C . ILE B 1 73 ? -11.227 8.812 -3.322 1 87 73 ILE B C 1
ATOM 1513 O O . ILE B 1 73 ? -11.898 8.016 -3.975 1 87 73 ILE B O 1
ATOM 1517 N N . ALA B 1 74 ? -10.742 8.555 -2.131 1 88.38 74 ALA B N 1
ATOM 1518 C CA . ALA B 1 74 ? -10.828 7.211 -1.557 1 88.38 74 ALA B CA 1
ATOM 1519 C C . ALA B 1 74 ? -12.273 6.812 -1.308 1 88.38 74 ALA B C 1
ATOM 1521 O O . ALA B 1 74 ? -12.633 5.637 -1.438 1 88.38 74 ALA B O 1
ATOM 1522 N N . THR B 1 75 ? -13.047 7.785 -1.096 1 88.5 75 THR B N 1
ATOM 1523 C CA . THR B 1 75 ? -14.43 7.484 -0.752 1 88.5 75 THR B CA 1
ATOM 1524 C C . THR B 1 75 ? -15.328 7.566 -1.986 1 88.5 75 THR B C 1
ATOM 1526 O O . THR B 1 75 ? -16.547 7.391 -1.892 1 88.5 75 THR B O 1
ATOM 1529 N N . GLY B 1 76 ? -14.758 7.73 -3.164 1 78.5 76 GLY B N 1
ATOM 1530 C CA . GLY B 1 76 ? -15.492 7.742 -4.418 1 78.5 76 GLY B CA 1
ATOM 1531 C C . GLY B 1 76 ? -16.328 8.992 -4.605 1 78.5 76 GLY B C 1
ATOM 1532 O O . GLY B 1 76 ? -17.297 8.992 -5.383 1 78.5 76 GLY B O 1
ATOM 1533 N N . LYS B 1 77 ? -16.125 9.953 -3.908 1 71.75 77 LYS B N 1
ATOM 1534 C CA . LYS B 1 77 ? -16.891 11.188 -4.023 1 71.75 77 LYS B CA 1
ATOM 1535 C C . LYS B 1 77 ? -16.375 12.062 -5.156 1 71.75 77 LYS B C 1
ATOM 1537 O O . LYS B 1 77 ? -16.969 13.086 -5.488 1 71.75 77 LYS B O 1
ATOM 1542 N N . ASP B 1 78 ? -15.305 11.609 -5.766 1 63.44 78 ASP B N 1
ATOM 1543 C CA . ASP B 1 78 ? -14.742 12.328 -6.906 1 63.44 78 ASP B CA 1
ATOM 1544 C C . ASP B 1 78 ? -14.547 11.398 -8.102 1 63.44 78 ASP B C 1
ATOM 1546 O O . ASP B 1 78 ? -13.766 10.445 -8.031 1 63.44 78 ASP B O 1
ATOM 1550 N N . ASP B 1 79 ? -15.312 11.625 -8.977 1 59 79 ASP B N 1
ATOM 1551 C CA . ASP B 1 79 ? -15.227 10.812 -10.195 1 59 79 ASP B CA 1
ATOM 1552 C C . ASP B 1 79 ? -14.062 11.258 -11.078 1 59 79 ASP B C 1
ATOM 1554 O O . ASP B 1 79 ? -13.578 10.492 -11.906 1 59 79 ASP B O 1
ATOM 1558 N N . ALA B 1 80 ? -13.961 12.531 -11.047 1 57.81 80 ALA B N 1
ATOM 1559 C CA . ALA B 1 80 ? -12.906 13.117 -11.867 1 57.81 80 ALA B CA 1
ATOM 1560 C C . ALA B 1 80 ? -11.57 13.117 -11.125 1 57.81 80 ALA B C 1
ATOM 1562 O O . ALA B 1 80 ? -11.133 14.148 -10.617 1 57.81 80 ALA B O 1
ATOM 1563 N N . VAL B 1 81 ? -11.078 11.883 -10.906 1 61.31 81 VAL B N 1
ATOM 1564 C CA . VAL B 1 81 ? -9.852 11.711 -10.133 1 61.31 81 VAL B CA 1
ATOM 1565 C C . VAL B 1 81 ? -8.688 12.398 -10.844 1 61.31 81 VAL B C 1
ATOM 1567 O O . VAL B 1 81 ? -8.328 12.023 -11.961 1 61.31 81 VAL B O 1
ATOM 1570 N N . ASN B 1 82 ? -8.414 13.586 -10.43 1 68.19 82 ASN B N 1
ATOM 1571 C CA . ASN B 1 82 ? -7.102 14.07 -10.844 1 68.19 82 ASN B CA 1
ATOM 1572 C C . ASN B 1 82 ? -5.988 13.477 -9.992 1 68.19 82 ASN B C 1
ATOM 1574 O O . ASN B 1 82 ? -5.664 14.016 -8.93 1 68.19 82 ASN B O 1
ATOM 1578 N N . LEU B 1 83 ? -5.477 12.375 -10.461 1 73 83 LEU B N 1
ATOM 1579 C CA . LEU B 1 83 ? -4.469 11.609 -9.734 1 73 83 LEU B CA 1
ATOM 1580 C C . LEU B 1 83 ? -3.207 12.43 -9.516 1 73 83 LEU B C 1
ATOM 1582 O O . LEU B 1 83 ? -2.469 12.203 -8.555 1 73 83 LEU B O 1
ATOM 1586 N N . GLU B 1 84 ? -3.131 13.383 -10.32 1 74.31 84 GLU B N 1
ATOM 1587 C CA . GLU B 1 84 ? -1.948 14.234 -10.203 1 74.31 84 GLU B CA 1
ATOM 1588 C C . GLU B 1 84 ? -1.95 15.008 -8.891 1 74.31 84 GLU B C 1
ATOM 1590 O O . GLU B 1 84 ? -0.891 15.273 -8.32 1 74.31 84 GLU B O 1
ATOM 1595 N N . GLU B 1 85 ? -3.102 15.258 -8.398 1 77.94 85 GLU B N 1
ATOM 1596 C CA . GLU B 1 85 ? -3.234 16.016 -7.156 1 77.94 85 GLU B CA 1
ATOM 1597 C C . GLU B 1 85 ? -2.771 15.188 -5.961 1 77.94 85 GLU B C 1
ATOM 1599 O O . GLU B 1 85 ? -2.387 15.734 -4.93 1 77.94 85 GLU B O 1
ATOM 1604 N N . LEU B 1 86 ? -2.721 13.945 -6.121 1 84.69 86 LEU B N 1
ATOM 1605 C CA . LEU B 1 86 ? -2.414 13.047 -5.02 1 84.69 86 LEU B CA 1
ATOM 1606 C C . LEU B 1 86 ? -0.913 12.797 -4.922 1 84.69 86 LEU B C 1
ATOM 1608 O O . LEU B 1 86 ? -0.419 12.352 -3.885 1 84.69 86 LEU B O 1
ATOM 1612 N N . GLY B 1 87 ? -0.273 13.055 -6.023 1 84 87 GLY B N 1
ATOM 1613 C CA . GLY B 1 87 ? 1.136 12.695 -6.043 1 84 87 GLY B CA 1
ATOM 1614 C C . GLY B 1 87 ? 1.381 11.234 -5.746 1 84 87 GLY B C 1
ATOM 1615 O O . GLY B 1 87 ? 0.766 10.359 -6.359 1 84 87 GLY B O 1
ATOM 1616 N N . LYS B 1 88 ? 2.189 11.008 -4.73 1 84.12 88 LYS B N 1
ATOM 1617 C CA . LYS B 1 88 ? 2.584 9.648 -4.352 1 84.12 88 LYS B CA 1
ATOM 1618 C C . LYS B 1 88 ? 1.392 8.859 -3.822 1 84.12 88 LYS B C 1
ATOM 1620 O O . LYS B 1 88 ? 1.371 7.629 -3.904 1 84.12 88 LYS B O 1
ATOM 1625 N N . LEU B 1 89 ? 0.406 9.539 -3.371 1 90.75 89 LEU B N 1
ATOM 1626 C CA . LEU B 1 89 ? -0.759 8.867 -2.805 1 90.75 89 LEU B CA 1
ATOM 1627 C C . LEU B 1 89 ? -1.606 8.234 -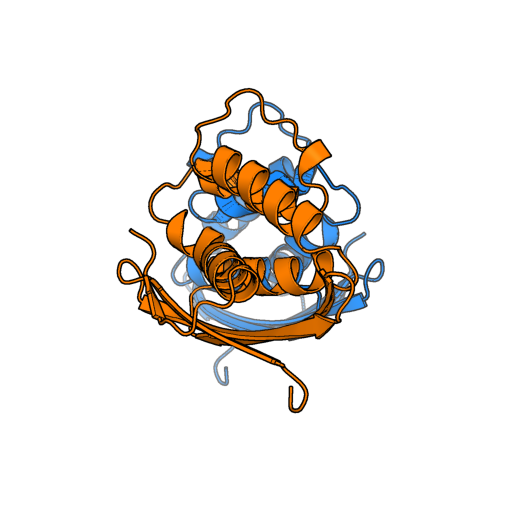3.902 1 90.75 89 LEU B C 1
ATOM 1629 O O . LEU B 1 89 ? -2.482 7.414 -3.621 1 90.75 89 LEU B O 1
ATOM 1633 N N . ALA B 1 90 ? -1.346 8.641 -5.109 1 88.06 90 ALA B N 1
ATOM 1634 C CA . ALA B 1 90 ? -2.1 8.102 -6.242 1 88.06 90 ALA B CA 1
ATOM 1635 C C . ALA B 1 90 ? -2.004 6.578 -6.285 1 88.06 90 ALA B C 1
ATOM 1637 O O . ALA B 1 90 ? -2.924 5.906 -6.762 1 88.06 90 ALA B O 1
ATOM 1638 N N . VAL B 1 91 ? -0.97 6.059 -5.734 1 88.38 91 VAL B N 1
ATOM 1639 C CA . VAL B 1 91 ? -0.74 4.617 -5.734 1 88.38 91 VAL B CA 1
ATOM 1640 C C . VAL B 1 91 ? -1.879 3.91 -5 1 88.38 91 VAL B C 1
ATOM 1642 O O . VAL B 1 91 ? -2.256 2.793 -5.359 1 88.38 91 VAL B O 1
ATOM 1645 N N . LEU B 1 92 ? -2.543 4.613 -4.051 1 91.31 92 LEU B N 1
ATOM 1646 C CA . LEU B 1 92 ? -3.582 4.004 -3.227 1 91.31 92 LEU B CA 1
ATOM 1647 C C . LEU B 1 92 ? -4.969 4.41 -3.713 1 91.31 92 LEU B C 1
ATOM 1649 O O . LEU B 1 92 ? -5.973 4.094 -3.074 1 91.31 92 LEU B O 1
ATOM 1653 N N . ALA B 1 93 ? -5.027 5.102 -4.832 1 87.12 93 ALA B N 1
ATOM 1654 C CA . ALA B 1 93 ? -6.301 5.633 -5.316 1 87.12 93 ALA B CA 1
ATOM 1655 C C . ALA B 1 93 ? -7.266 4.508 -5.668 1 87.12 93 ALA B C 1
ATOM 1657 O O . ALA B 1 93 ? -8.484 4.688 -5.625 1 87.12 93 ALA B O 1
ATOM 1658 N N . GLY B 1 94 ? -6.801 3.361 -5.914 1 87.12 94 GLY B N 1
ATOM 1659 C CA . GLY B 1 94 ? -7.637 2.225 -6.277 1 87.12 94 GLY B CA 1
ATOM 1660 C C . GLY B 1 94 ? -8.477 1.709 -5.121 1 87.12 94 GLY B C 1
ATOM 1661 O O . GLY B 1 94 ? -9.414 0.938 -5.328 1 87.12 94 GLY B O 1
ATOM 1662 N N . VAL B 1 95 ? -8.242 2.166 -3.949 1 90.12 95 VAL B N 1
ATOM 1663 C CA . VAL B 1 95 ? -8.969 1.711 -2.771 1 90.12 95 VAL B CA 1
ATOM 1664 C C . VAL B 1 95 ? -10.453 2.066 -2.91 1 90.12 95 VAL B C 1
ATOM 1666 O O . VAL B 1 95 ? -11.312 1.399 -2.332 1 90.12 95 VAL B O 1
ATOM 1669 N N . ARG B 1 96 ? -10.695 3.018 -3.758 1 86.44 96 ARG B N 1
ATOM 1670 C CA . ARG B 1 96 ? -12.07 3.475 -3.957 1 86.44 96 ARG B CA 1
ATOM 1671 C C . ARG B 1 96 ? -12.945 2.357 -4.516 1 86.44 96 ARG B C 1
ATOM 1673 O O . ARG B 1 96 ? -14.164 2.393 -4.375 1 86.44 96 ARG B O 1
ATOM 1680 N N . ALA B 1 97 ? -12.352 1.434 -5.145 1 83.56 97 ALA B N 1
ATOM 1681 C CA . ALA B 1 97 ? -13.078 0.317 -5.734 1 83.56 97 ALA B CA 1
ATOM 1682 C C . ALA B 1 97 ? -13.43 -0.732 -4.684 1 83.56 97 ALA B C 1
ATOM 1684 O O . ALA B 1 97 ? -14.203 -1.652 -4.945 1 83.56 97 ALA B O 1
ATOM 1685 N N . TYR B 1 98 ? -12.938 -0.515 -3.471 1 84.12 98 TYR B N 1
ATOM 1686 C CA . TYR B 1 98 ? -13.133 -1.461 -2.379 1 84.12 98 TYR B CA 1
ATOM 1687 C C . TYR B 1 98 ? -13.562 -0.741 -1.105 1 84.12 98 TYR B C 1
ATOM 1689 O O . TYR B 1 98 ? -12.75 -0.535 -0.2 1 84.12 98 TYR B O 1
ATOM 1697 N N . PRO B 1 99 ? -14.812 -0.549 -0.994 1 87.25 99 PRO B N 1
ATOM 1698 C CA . PRO B 1 99 ? -15.328 0.243 0.125 1 87.25 99 PRO B CA 1
ATOM 1699 C C . PRO B 1 99 ? -14.945 -0.332 1.485 1 87.25 99 PRO B C 1
ATOM 1701 O O . PRO B 1 99 ? -14.68 0.422 2.426 1 87.25 99 PRO B O 1
ATOM 1704 N N . ALA B 1 100 ? -14.844 -1.593 1.518 1 86.81 100 ALA B N 1
ATOM 1705 C CA . ALA B 1 100 ? -14.547 -2.25 2.787 1 86.81 100 ALA B CA 1
ATOM 1706 C C . ALA B 1 100 ? -13.125 -1.926 3.25 1 86.81 100 ALA B C 1
ATOM 1708 O O . ALA B 1 100 ? -12.773 -2.16 4.41 1 86.81 100 ALA B O 1
ATOM 1709 N N . ARG B 1 101 ? -12.32 -1.328 2.4 1 90.31 101 ARG B N 1
ATOM 1710 C CA . ARG B 1 101 ? -10.93 -1.085 2.758 1 90.31 101 ARG B CA 1
ATOM 1711 C C . ARG B 1 101 ? -10.641 0.41 2.85 1 90.31 101 ARG B C 1
ATOM 1713 O O . ARG B 1 101 ? -9.516 0.812 3.158 1 90.31 101 ARG B O 1
ATOM 1720 N N .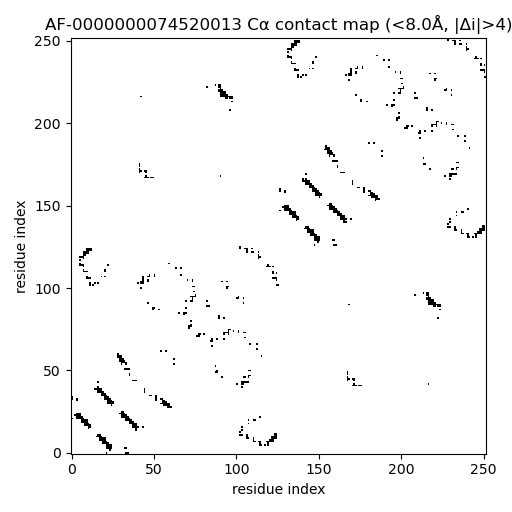 VAL B 1 102 ? -11.617 1.203 2.613 1 93.44 102 VAL B N 1
ATOM 1721 C CA . VAL B 1 102 ? -11.445 2.652 2.631 1 93.44 102 VAL B CA 1
ATOM 1722 C C . VAL B 1 102 ? -11.031 3.105 4.031 1 93.44 102 VAL B C 1
ATOM 1724 O O . VAL B 1 102 ? -10.148 3.951 4.184 1 93.44 102 VAL B O 1
ATOM 1727 N N . LYS B 1 103 ? -11.586 2.52 5.012 1 95.19 103 LYS B N 1
ATOM 1728 C CA . LYS B 1 103 ? -11.258 2.922 6.375 1 95.19 103 LYS B CA 1
ATOM 1729 C C . LYS B 1 103 ? -9.82 2.527 6.734 1 95.19 103 LYS B C 1
ATOM 1731 O O . LYS B 1 103 ? -9.156 3.225 7.5 1 95.19 103 LYS B O 1
ATOM 1736 N N . CYS B 1 104 ? -9.367 1.436 6.168 1 95.44 104 CYS B N 1
ATOM 1737 C CA . CYS B 1 104 ? -7.961 1.067 6.332 1 95.44 104 CYS B CA 1
ATOM 1738 C C . CYS B 1 104 ? -7.047 2.139 5.754 1 95.44 104 CYS B C 1
ATOM 1740 O O . CYS B 1 104 ? -6.074 2.541 6.395 1 95.44 104 CYS B O 1
ATOM 1742 N N . ALA B 1 105 ? -7.395 2.604 4.652 1 95.19 105 ALA B N 1
ATOM 1743 C CA . ALA B 1 105 ? -6.551 3.553 3.932 1 95.19 105 ALA B CA 1
ATOM 1744 C C . ALA B 1 105 ? -6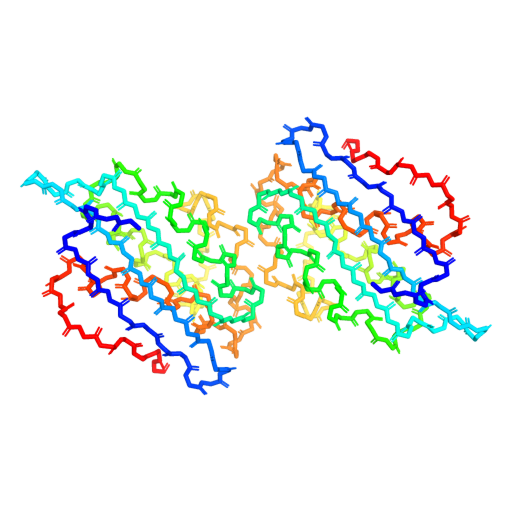.59 4.93 4.59 1 95.19 105 ALA B C 1
ATOM 1746 O O . ALA B 1 105 ? -5.605 5.676 4.543 1 95.19 105 ALA B O 1
ATOM 1747 N N . THR B 1 106 ? -7.684 5.258 5.254 1 96.25 106 THR B N 1
ATOM 1748 C CA . THR B 1 106 ? -7.855 6.637 5.699 1 96.25 106 THR B CA 1
ATOM 1749 C C . THR B 1 106 ? -7.562 6.766 7.191 1 96.25 106 THR B C 1
ATOM 1751 O O . THR B 1 106 ? -7.418 7.875 7.707 1 96.25 106 THR B O 1
ATOM 1754 N N . LEU B 1 107 ? -7.379 5.719 7.914 1 97.06 107 LEU B N 1
ATOM 1755 C CA . LEU B 1 107 ? -7.195 5.742 9.359 1 97.06 107 LEU B CA 1
ATOM 1756 C C . LEU B 1 107 ? -6.047 6.668 9.75 1 97.06 107 LEU B C 1
ATOM 1758 O O . LEU B 1 107 ? -6.203 7.535 10.609 1 97.06 107 LEU B O 1
ATOM 1762 N N . ALA B 1 108 ? -4.898 6.52 9.109 1 97 108 ALA B N 1
ATOM 1763 C CA . ALA B 1 108 ? -3.732 7.328 9.461 1 97 108 ALA B CA 1
ATOM 1764 C C . ALA B 1 108 ? -3.996 8.812 9.211 1 97 108 ALA B C 1
ATOM 1766 O O . ALA B 1 108 ? -3.561 9.656 9.992 1 97 108 ALA B O 1
ATOM 1767 N N . TRP B 1 109 ? -4.719 9.102 8.242 1 97 109 TRP B N 1
ATOM 1768 C CA . TRP B 1 109 ? -5.016 10.477 7.867 1 97 109 TRP B CA 1
ATOM 1769 C C . TRP B 1 109 ? -6.008 11.109 8.844 1 97 109 TRP B C 1
ATOM 1771 O O . TRP B 1 109 ? -5.859 12.273 9.219 1 97 109 TRP B O 1
ATOM 1781 N N . HIS B 1 110 ? -6.973 10.359 9.156 1 96.38 110 HIS B N 1
ATOM 1782 C CA . HIS B 1 110 ? -7.867 10.844 10.203 1 96.38 110 HIS B CA 1
ATOM 1783 C C . HIS B 1 110 ? -7.105 11.117 11.492 1 96.38 110 HIS B C 1
ATOM 1785 O O . HIS B 1 110 ? -7.367 12.109 12.18 1 96.38 110 HIS B O 1
ATOM 1791 N N . SER B 1 111 ? -6.262 10.25 11.859 1 96.94 111 SER B N 1
ATOM 1792 C CA . SER B 1 111 ? -5.441 10.43 13.047 1 96.94 111 SER B CA 1
ATOM 1793 C C . SER B 1 111 ? -4.582 11.688 12.945 1 96.94 111 SER B C 1
ATOM 1795 O O . SER B 1 111 ? -4.438 12.43 13.914 1 96.94 111 SER B O 1
ATOM 1797 N N . LEU B 1 112 ? -4.016 11.883 11.781 1 97.19 112 LEU B N 1
ATOM 1798 C CA . LEU B 1 112 ? -3.232 13.086 11.555 1 97.19 112 LEU B CA 1
ATOM 1799 C C . LEU B 1 112 ? -4.09 14.336 11.758 1 97.19 112 LEU B C 1
ATOM 1801 O O . LEU B 1 112 ? -3.66 15.289 12.406 1 97.19 112 LEU B O 1
ATOM 1805 N N . GLU B 1 113 ? -5.254 14.305 11.188 1 95.81 113 GLU B N 1
ATOM 1806 C CA . GLU B 1 113 ? -6.16 15.445 11.336 1 95.81 113 GLU B CA 1
ATOM 1807 C C . GLU B 1 113 ? -6.41 15.758 12.812 1 95.81 113 GLU B C 1
ATOM 1809 O O . GLU B 1 113 ? -6.379 16.922 13.219 1 95.81 113 GLU B O 1
ATOM 1814 N N . ALA B 1 114 ? -6.641 14.742 13.531 1 95.5 114 ALA B N 1
ATOM 1815 C CA . ALA B 1 114 ? -6.855 14.914 14.961 1 95.5 114 ALA B CA 1
ATOM 1816 C C . ALA B 1 114 ? -5.621 15.508 15.633 1 95.5 114 ALA B C 1
ATOM 1818 O O . ALA B 1 114 ? -5.734 16.375 16.516 1 95.5 114 ALA B O 1
ATOM 1819 N N . ALA B 1 115 ? -4.48 15.078 15.242 1 95 115 ALA B N 1
ATOM 1820 C CA . ALA B 1 115 ? -3.229 15.594 15.789 1 95 115 ALA B CA 1
ATOM 1821 C C . ALA B 1 115 ? -3.057 17.078 15.461 1 95 115 ALA B C 1
ATOM 1823 O O . ALA B 1 115 ? -2.643 17.859 16.312 1 95 115 ALA B O 1
ATOM 1824 N N . LEU B 1 116 ? -3.377 17.359 14.227 1 94.19 116 LEU B N 1
ATOM 1825 C CA . LEU B 1 116 ? -3.229 18.734 13.789 1 94.19 116 LEU B CA 1
ATOM 1826 C C . LEU B 1 116 ? -4.164 19.656 14.562 1 94.19 116 LEU B C 1
ATOM 1828 O O . LEU B 1 116 ? -3.83 20.812 14.82 1 94.19 116 LEU B O 1
ATOM 1832 N N . GLU B 1 117 ? -5.266 19.141 14.898 1 90.25 117 GLU B N 1
ATOM 1833 C CA . GLU B 1 117 ? -6.254 19.922 15.648 1 90.25 117 GLU B CA 1
ATOM 1834 C C . GLU B 1 117 ? -5.965 19.875 17.141 1 90.25 117 GLU B C 1
ATOM 1836 O O . GLU B 1 117 ? -6.707 20.469 17.938 1 90.25 117 GLU B O 1
ATOM 1841 N N . ASN B 1 118 ? -4.852 19.266 17.547 1 82 118 ASN B N 1
ATOM 1842 C CA . ASN B 1 118 ? -4.422 19.141 18.938 1 82 118 ASN B CA 1
ATOM 1843 C C . ASN B 1 118 ? -5.477 18.453 19.797 1 82 118 ASN B C 1
ATOM 1845 O O . ASN B 1 118 ? -5.738 18.875 20.922 1 82 118 ASN B O 1
ATOM 1849 N N . GLN B 1 119 ? -6.035 17.469 19.047 1 72.56 119 GLN B N 1
ATOM 1850 C CA . GLN B 1 119 ? -7.016 16.688 19.797 1 72.56 119 GLN B CA 1
ATOM 1851 C C . GLN B 1 119 ? -6.367 15.477 20.469 1 72.56 119 GLN B C 1
ATOM 1853 O O . GLN B 1 119 ? -5.523 14.812 19.859 1 72.56 119 GLN B O 1
ATOM 1858 N N . GLU B 1 120 ? -6.258 15.445 21.781 1 65.25 120 GLU B N 1
ATOM 1859 C CA . GLU B 1 120 ? -5.781 14.25 22.469 1 65.25 120 GLU B CA 1
ATOM 1860 C C . GLU B 1 120 ? -6.883 13.195 22.562 1 65.25 120 GLU B C 1
ATOM 1862 O O . GLU B 1 120 ? -7.816 13.336 23.359 1 65.25 120 GLU B O 1
ATOM 1867 N N . THR B 1 121 ? -7.082 12.469 21.406 1 71.5 121 THR B N 1
ATOM 1868 C CA . THR B 1 121 ? -8.18 11.508 21.438 1 71.5 121 THR B CA 1
ATOM 1869 C C . THR B 1 121 ? -7.828 10.266 20.625 1 71.5 121 THR B C 1
ATOM 1871 O O . THR B 1 121 ? -6.785 10.219 19.969 1 71.5 121 THR B O 1
ATOM 1874 N N . THR B 1 122 ? -8.508 9.164 20.953 1 76.12 122 THR B N 1
ATOM 1875 C CA . THR B 1 122 ? -8.539 7.988 20.094 1 76.12 122 THR B CA 1
ATOM 1876 C C . THR B 1 122 ? -9.484 8.203 18.906 1 76.12 122 THR B C 1
ATOM 1878 O O . THR B 1 122 ? -10.641 8.586 19.094 1 76.12 122 THR B O 1
ATOM 1881 N N . VAL B 1 123 ? -8.859 8.141 17.625 1 82.62 123 VAL B N 1
ATOM 1882 C CA . VAL B 1 123 ? -9.641 8.289 16.406 1 82.62 123 VAL B CA 1
ATOM 1883 C C . VAL B 1 123 ? -10.172 6.926 15.969 1 82.62 123 VAL B C 1
ATOM 1885 O O . VAL B 1 123 ? -9.438 5.938 15.945 1 82.62 123 VAL B O 1
ATOM 1888 N N . THR B 1 124 ? -11.586 6.793 15.781 1 74.56 124 THR B N 1
ATOM 1889 C CA . THR B 1 124 ? -12.211 5.613 15.203 1 74.56 124 THR B CA 1
ATOM 1890 C C . THR B 1 124 ? -12.82 5.938 13.836 1 74.56 124 THR B C 1
ATOM 1892 O O . THR B 1 124 ? -13.516 6.945 13.688 1 74.56 124 THR B O 1
ATOM 1895 N N . THR B 1 125 ? -12.383 5.223 12.742 1 66.06 125 THR B N 1
ATOM 1896 C CA . THR B 1 125 ? -12.984 5.441 11.43 1 66.06 125 THR B CA 1
ATOM 1897 C C . THR B 1 125 ? -14.422 4.945 11.406 1 66.06 125 THR B C 1
ATOM 1899 O O . THR B 1 125 ? -14.734 3.902 11.984 1 66.06 125 THR B O 1
ATOM 1902 N N . GLU B 1 126 ? -15.391 5.922 11.078 1 54.81 126 GLU B N 1
ATOM 1903 C CA . GLU B 1 126 ? -16.812 5.582 11.102 1 54.81 126 GLU B CA 1
ATOM 1904 C C . GLU B 1 126 ? -17.188 4.73 9.891 1 54.81 126 GLU B C 1
ATOM 1906 O O . GLU B 1 126 ? -16.531 4.797 8.852 1 54.81 126 GLU B O 1
#

Nearest PDB structures (foldseek):
  1su0-assembly1_B  TM=9.162E-01  e=9.440E-10  Streptococcus pyogenes
  5xt6-assembly1_C  TM=9.074E-01  e=1.836E-09  Bacillus subtilis subsp. subtilis str. 168
  1r9p-assembly1_A  TM=8.042E-01  e=9.297E-06  Haemophilus influenzae
  8rmc-assembly1_D  TM=7.818E-01  e=1.258E-05  Homo sapiens
  5wlw-assembly1_H  TM=7.842E-01  e=1.420E-05  Homo sapiens

Foldseek 3Di:
DVQFPFWEWEAEPLFTWIKIKGWHADPQQFTQFIDMDIDDDPQLVVLLVVLRVPRHRPGLVVLVVLLVLLLCLLCVVDPPDPLVSNVVCSVVSCNNVPNSCSCSNNRNSQRSVCRSVVHHYYHYRD/DVQFPFWEWEAEPLFTKIKIKGWHADPQQFTQFIDMDIDDDPQLVVLLVVLRVPRHRPGLVVLVVLLVLLLCLLCPVDPPDPLVSNVVCSVVSCNNVPNSCSCSNNGNSQRSVCRSVVHHYYHYRD

Organism: Methylococcus capsulatus (strain ATCC 33009 / NCIMB 11132 / Bath) (NCBI:txid243233)

Secondary structure (DSSP, 8-state):
-TT-SEEEEEE-TTT--EEEEEEEE-TTSBEEEEEEEEE--HHHHHHHHHHHHHHTT-BHHHHHHHHHHHHHHHTT--SS--GGGGGGGGGGGGGGG-HHHHHHHHHHHHHHHHHHTT--SEEE--/-TT-SEEEEEE-TTT--EEEEEEEE-TTSBEEEEEEEEE--HHHHHHHHHHHHHHTT-BHHHHHHHHHHHHHHHTT--SS--GGGGGGGGGGGGGGG-HHHHHHHHHHHHHHHHHHTT--SEEE--

Solvent-accessible surface area (backbone atoms only — not comparable to full-atom values): 13200 Å² total; per-residue (Å²): 124,90,78,42,78,32,58,21,36,27,36,28,78,90,81,60,30,36,38,38,40,36,30,23,63,49,96,86,40,31,23,67,39,52,51,75,48,71,50,59,56,45,56,29,49,26,37,37,47,48,47,39,63,65,41,44,67,30,40,54,68,59,47,51,52,50,45,52,52,49,51,34,37,32,68,55,75,40,83,79,69,59,51,73,78,47,52,82,54,20,28,50,45,25,24,35,82,35,71,91,46,31,50,42,48,41,38,52,52,54,26,46,52,36,32,75,70,68,39,84,46,75,38,65,55,128,123,90,76,42,78,30,57,22,36,27,36,29,77,89,82,60,31,36,37,39,40,36,30,22,65,50,98,86,38,31,24,68,39,50,50,75,47,71,49,58,55,46,56,30,50,25,38,36,48,49,47,38,63,64,42,44,69,29,40,52,70,57,47,51,52,49,45,52,53,50,50,36,39,32,69,55,75,40,84,80,70,58,51,74,79,47,53,82,55,22,30,50,46,25,25,34,82,36,70,89,45,31,51,42,48,42,40,52,52,54,29,46,52,36,32,75,70,69,40,83,47,76,39,64,58,129